Protein AF-A0A7G6SP34-F1 (afdb_monomer_lite)

pLDDT: mean 74.13, std 15.47, range [33.12, 93.56]

Foldseek 3Di:
DDDDDPPPLQDKDFFFLPPLLVVVLVVLVVQLVVLVCCCPVVVPVVRSVVSNVVSVVVNVVSVVLSVLADGQWIRHLQAIWGFQFRPQIDGDGLQQFPDKDFDKAKDWAFDDDPPDPDTDIDIDILGRWIKTFGDPCCCVVPVVVSLVVVVVCVPDPDDGHDYQLNQCDRPHNRDRSCCSQWPADPNITIGTDRQVSRVHDSVVVNSSSVVSSVVRYDDPPPPPPPDD

Organism: NCBI:txid28104

Radius of gyration: 21.16 Å; chains: 1; bounding box: 57×47×69 Å

Structure (mmCIF, N/CA/C/O backbone):
data_AF-A0A7G6SP34-F1
#
_entry.id   AF-A0A7G6SP34-F1
#
loop_
_atom_site.group_PDB
_atom_site.id
_atom_site.type_symbol
_atom_site.label_atom_id
_atom_site.label_alt_id
_atom_site.label_comp_id
_atom_site.label_asym_id
_atom_site.label_entity_id
_atom_site.label_seq_id
_atom_site.pdbx_PDB_ins_code
_atom_site.Cartn_x
_atom_site.Cartn_y
_atom_site.Cartn_z
_atom_site.occupancy
_atom_site.B_iso_or_equiv
_atom_site.auth_seq_id
_atom_site.auth_comp_id
_atom_site.auth_asym_id
_atom_site.auth_atom_id
_atom_site.pdbx_PDB_model_num
ATOM 1 N N . MET A 1 1 ? -16.058 -29.724 5.127 1.00 37.38 1 MET A N 1
ATOM 2 C CA . MET A 1 1 ? -15.400 -28.726 5.996 1.00 37.38 1 MET A CA 1
ATOM 3 C C . MET A 1 1 ? -13.991 -29.230 6.280 1.00 37.38 1 MET A C 1
ATOM 5 O O . MET A 1 1 ? -13.856 -30.149 7.074 1.00 37.38 1 MET A O 1
ATOM 9 N N . SER A 1 2 ? -12.973 -28.723 5.575 1.00 33.12 2 SER A N 1
ATOM 10 C CA . SER A 1 2 ? -11.592 -29.231 5.666 1.00 33.12 2 SER A CA 1
ATOM 11 C C . SER A 1 2 ? -10.570 -28.090 5.659 1.00 33.12 2 SER A C 1
ATOM 13 O O . SER A 1 2 ? -10.297 -27.500 4.622 1.00 33.12 2 SER A O 1
ATOM 15 N N . SER A 1 3 ? -10.048 -27.792 6.852 1.00 37.47 3 SER A N 1
ATOM 16 C CA . SER A 1 3 ? -8.612 -27.676 7.171 1.00 37.47 3 SER A CA 1
ATOM 17 C C . SER A 1 3 ? -7.670 -26.918 6.218 1.00 37.47 3 SER A C 1
ATOM 19 O O . SER A 1 3 ? -6.574 -27.400 5.933 1.00 37.47 3 SER A O 1
ATOM 21 N N . VAL A 1 4 ? -8.030 -25.712 5.789 1.00 38.75 4 VAL A N 1
ATOM 22 C CA . VAL A 1 4 ? -7.073 -24.727 5.260 1.00 38.75 4 VAL A CA 1
ATOM 23 C C . VAL A 1 4 ? -7.318 -23.418 6.016 1.00 38.75 4 VAL A C 1
ATOM 25 O O . VAL A 1 4 ? -8.461 -22.993 6.117 1.00 38.75 4 VAL A O 1
ATOM 28 N N . GLN A 1 5 ? -6.256 -22.816 6.565 1.00 42.12 5 GLN A N 1
ATOM 29 C CA . GLN A 1 5 ? -6.221 -21.490 7.217 1.00 42.12 5 GLN A CA 1
ATOM 30 C C . GLN A 1 5 ? -6.759 -21.366 8.656 1.00 42.12 5 GLN A C 1
ATOM 32 O O . GLN A 1 5 ? -7.556 -20.491 8.971 1.00 42.12 5 GLN A O 1
ATOM 37 N N . ALA A 1 6 ? -6.185 -22.120 9.592 1.00 44.69 6 ALA A N 1
ATOM 38 C CA . ALA A 1 6 ? -5.786 -21.492 10.857 1.00 44.69 6 ALA A CA 1
ATOM 39 C C . ALA A 1 6 ? -4.309 -21.102 10.716 1.00 44.69 6 ALA A C 1
ATOM 41 O O . ALA A 1 6 ? -3.422 -21.722 11.296 1.00 44.69 6 ALA A O 1
ATOM 42 N N . GLN A 1 7 ? -4.029 -20.166 9.808 1.00 57.53 7 GLN A N 1
ATOM 43 C CA . GLN A 1 7 ? -2.685 -19.623 9.657 1.00 57.53 7 GLN A CA 1
ATOM 44 C C . GLN A 1 7 ? -2.378 -18.851 10.941 1.00 57.53 7 GLN A C 1
ATOM 46 O O . GLN A 1 7 ? -3.236 -18.101 11.409 1.00 57.53 7 GLN A O 1
ATOM 51 N N . ASP A 1 8 ? -1.221 -19.105 11.561 1.00 77.56 8 ASP A N 1
ATOM 52 C CA . ASP A 1 8 ? -0.905 -18.558 12.881 1.00 77.56 8 ASP A CA 1
ATOM 53 C C . ASP A 1 8 ? -1.026 -17.031 12.849 1.00 77.56 8 ASP A C 1
ATOM 55 O O . ASP A 1 8 ? -0.237 -16.324 12.219 1.00 77.56 8 ASP A O 1
ATOM 59 N N . VAL A 1 9 ? -2.055 -16.519 13.522 1.00 80.88 9 VAL A N 1
ATOM 60 C CA . VAL A 1 9 ? -2.416 -15.099 13.526 1.00 80.88 9 VAL A CA 1
ATOM 61 C C . VAL A 1 9 ? -1.296 -14.264 14.168 1.00 80.88 9 VAL A C 1
ATOM 63 O O . VAL A 1 9 ? -1.192 -13.060 13.926 1.00 80.88 9 VAL A O 1
ATOM 66 N N . LYS A 1 10 ? -0.396 -14.911 14.928 1.00 83.88 10 LYS A N 1
ATOM 67 C CA . LYS A 1 10 ? 0.808 -14.300 15.497 1.00 83.88 10 LYS A CA 1
ATOM 68 C C . LYS A 1 10 ? 1.962 -14.158 14.503 1.00 83.88 10 LYS A C 1
ATOM 70 O O . LYS A 1 10 ? 2.880 -13.377 14.756 1.00 83.88 10 LYS A O 1
ATOM 75 N N . GLN A 1 11 ? 1.930 -14.871 13.380 1.00 87.31 11 GLN A N 1
ATOM 76 C CA . GLN A 1 11 ? 2.974 -14.808 12.368 1.00 87.31 11 GLN A CA 1
ATOM 77 C C . GLN A 1 11 ? 2.963 -13.451 11.658 1.00 87.31 11 GLN A C 1
ATOM 79 O O . GLN A 1 11 ? 1.911 -12.947 11.245 1.00 87.31 11 GLN A O 1
ATOM 84 N N . ILE A 1 12 ? 4.160 -12.890 11.477 1.00 87.56 12 ILE A N 1
ATOM 85 C CA . ILE A 1 12 ? 4.370 -11.690 10.671 1.00 87.56 12 ILE A CA 1
ATOM 86 C C . ILE A 1 12 ? 4.360 -12.085 9.193 1.00 87.56 12 ILE A C 1
ATOM 88 O O . ILE A 1 12 ? 5.158 -12.920 8.767 1.00 87.56 12 ILE A O 1
ATOM 92 N N . ILE A 1 13 ? 3.471 -11.472 8.410 1.00 87.31 13 ILE A N 1
ATOM 93 C CA . ILE A 1 13 ? 3.355 -11.713 6.967 1.00 87.31 13 ILE A CA 1
ATOM 94 C C . ILE A 1 13 ? 3.730 -10.439 6.219 1.00 87.31 13 ILE A C 1
ATOM 96 O O . ILE A 1 13 ? 3.178 -9.375 6.483 1.00 87.31 13 ILE A O 1
ATOM 100 N N . ALA A 1 14 ? 4.649 -10.552 5.263 1.00 87.56 14 ALA A N 1
ATOM 101 C CA . ALA A 1 14 ? 5.119 -9.442 4.445 1.00 87.56 14 ALA A CA 1
ATOM 102 C C . ALA A 1 14 ? 4.698 -9.616 2.977 1.00 87.56 14 ALA A C 1
ATOM 104 O O . ALA A 1 14 ? 4.862 -10.689 2.397 1.00 87.56 14 ALA A O 1
ATOM 105 N N . TYR A 1 15 ? 4.203 -8.543 2.359 1.00 83.50 15 TYR A N 1
ATOM 106 C CA . TYR A 1 15 ? 3.768 -8.504 0.962 1.00 83.50 15 TYR A CA 1
ATOM 107 C C . TYR A 1 15 ? 4.504 -7.425 0.151 1.00 83.50 15 TYR A C 1
ATOM 109 O O . TYR A 1 15 ? 4.947 -6.401 0.674 1.00 83.50 15 TYR A O 1
ATOM 117 N N . GLY A 1 16 ? 4.575 -7.632 -1.169 1.00 70.88 16 GLY A N 1
ATOM 118 C CA . GLY A 1 16 ? 4.837 -6.575 -2.151 1.00 70.88 16 GLY A CA 1
ATOM 119 C C . GLY A 1 16 ? 6.282 -6.324 -2.600 1.00 70.88 16 GLY A C 1
ATOM 120 O O . GLY A 1 16 ? 6.447 -5.849 -3.721 1.00 70.88 16 GLY A O 1
ATOM 121 N N . SER A 1 17 ? 7.332 -6.678 -1.848 1.00 63.50 17 SER A N 1
ATOM 122 C CA . SER A 1 17 ? 8.699 -6.283 -2.259 1.00 63.50 17 SER A CA 1
ATOM 123 C C . SER A 1 17 ? 9.261 -7.099 -3.438 1.00 63.50 17 SER A C 1
ATOM 125 O O . SER A 1 17 ? 9.846 -6.530 -4.352 1.00 63.50 17 SER A O 1
ATOM 127 N N . GLY A 1 18 ? 9.074 -8.424 -3.482 1.00 58.94 18 GLY A N 1
ATOM 128 C CA . GLY A 1 18 ? 9.766 -9.293 -4.454 1.00 58.94 18 GLY A CA 1
ATOM 129 C C . GLY A 1 18 ? 9.172 -9.332 -5.871 1.00 58.94 18 GLY A C 1
ATOM 130 O O . GLY A 1 18 ? 9.858 -9.086 -6.862 1.00 58.94 18 GLY A O 1
ATOM 131 N N . LYS A 1 19 ? 7.882 -9.667 -5.995 1.00 59.53 19 LYS A N 1
ATOM 132 C CA . LYS A 1 19 ? 7.259 -9.987 -7.298 1.00 59.53 19 LYS A CA 1
ATOM 133 C C . LYS A 1 19 ? 6.953 -8.757 -8.159 1.00 59.53 19 LYS A C 1
ATOM 135 O O . LYS A 1 19 ? 7.060 -8.833 -9.382 1.00 59.53 19 LYS A O 1
ATOM 140 N N . THR A 1 20 ? 6.585 -7.632 -7.543 1.00 57.03 20 THR A N 1
ATOM 141 C CA . THR A 1 20 ? 6.315 -6.381 -8.268 1.00 57.03 20 THR A CA 1
ATOM 142 C C . THR A 1 20 ? 7.616 -5.812 -8.837 1.00 57.03 20 THR A C 1
ATOM 144 O O . THR A 1 20 ? 7.661 -5.469 -10.015 1.00 57.03 20 THR A O 1
ATOM 147 N N . ALA A 1 21 ? 8.704 -5.824 -8.058 1.00 61.22 21 ALA A N 1
ATOM 148 C CA . ALA A 1 21 ? 10.025 -5.379 -8.500 1.00 61.22 21 ALA A CA 1
ATOM 149 C C . ALA A 1 21 ? 10.582 -6.212 -9.667 1.00 61.22 21 ALA A C 1
ATOM 151 O O . ALA A 1 21 ? 11.074 -5.642 -10.640 1.00 61.22 21 ALA A O 1
ATOM 152 N N . LEU A 1 22 ? 10.423 -7.542 -9.633 1.00 66.12 22 LEU A N 1
ATOM 153 C CA . LEU A 1 22 ? 10.882 -8.429 -10.709 1.00 66.12 22 LEU A CA 1
ATOM 154 C C . LEU A 1 22 ? 10.284 -8.055 -12.078 1.00 66.12 22 LEU A C 1
ATOM 156 O O . LEU A 1 22 ? 10.990 -8.078 -13.084 1.00 66.12 22 LEU A O 1
ATOM 160 N N . LYS A 1 23 ? 9.002 -7.664 -12.127 1.00 65.62 23 LYS A N 1
ATOM 161 C CA . LYS A 1 23 ? 8.337 -7.247 -13.377 1.00 65.62 23 LYS A CA 1
ATOM 162 C C . LYS A 1 23 ? 8.979 -5.996 -13.979 1.00 65.62 23 LYS A C 1
ATOM 164 O O . LYS A 1 23 ? 9.180 -5.938 -15.190 1.00 65.62 23 LYS A O 1
ATOM 169 N N . TYR A 1 24 ? 9.316 -5.013 -13.145 1.00 64.75 24 TYR A N 1
ATOM 170 C CA . TYR A 1 24 ? 9.962 -3.782 -13.603 1.00 64.75 24 TYR A CA 1
ATOM 171 C C . TYR A 1 24 ? 11.430 -4.004 -13.976 1.00 64.75 24 TYR A C 1
ATOM 173 O O . TYR A 1 24 ? 11.867 -3.459 -14.984 1.00 64.75 24 TYR A O 1
ATOM 181 N N . ILE A 1 25 ? 12.160 -4.857 -13.249 1.00 69.06 25 ILE A N 1
ATOM 182 C CA . ILE A 1 25 ? 13.530 -5.257 -13.612 1.00 69.06 25 ILE A CA 1
ATOM 183 C C . ILE A 1 25 ? 13.534 -5.961 -14.971 1.00 69.06 25 ILE A C 1
ATOM 185 O O . ILE A 1 25 ? 14.339 -5.617 -15.832 1.00 69.06 25 ILE A O 1
ATOM 189 N N . ALA A 1 26 ? 12.610 -6.899 -15.197 1.00 73.56 26 ALA A N 1
ATOM 190 C CA . ALA A 1 26 ? 12.484 -7.591 -16.478 1.00 73.56 26 ALA A CA 1
ATOM 191 C C . ALA A 1 26 ? 12.198 -6.611 -17.629 1.00 73.56 26 ALA A C 1
ATOM 193 O O . ALA A 1 26 ? 12.788 -6.726 -18.702 1.00 73.56 26 ALA A O 1
ATOM 194 N N . PHE A 1 27 ? 11.345 -5.609 -17.394 1.00 71.88 27 PHE A N 1
ATOM 195 C CA . PHE A 1 27 ? 11.075 -4.558 -18.371 1.00 71.88 27 PHE A CA 1
ATOM 196 C C . PHE A 1 27 ? 12.310 -3.684 -18.645 1.00 71.88 27 PHE A C 1
ATOM 198 O O . PHE A 1 27 ? 12.669 -3.483 -19.802 1.00 71.88 27 PHE A O 1
ATOM 205 N N . SER A 1 28 ? 13.003 -3.210 -17.606 1.00 70.75 28 SER A N 1
ATOM 206 C CA . SER A 1 28 ? 14.230 -2.412 -17.747 1.00 70.75 28 SER A CA 1
ATOM 207 C C . SER A 1 28 ? 15.344 -3.192 -18.452 1.00 70.75 28 SER A C 1
ATOM 209 O O . SER A 1 28 ? 16.037 -2.639 -19.305 1.00 70.75 28 SER A O 1
ATOM 211 N N . ALA A 1 29 ? 15.488 -4.487 -18.158 1.00 80.81 29 ALA A N 1
ATOM 212 C CA . ALA A 1 29 ? 16.436 -5.371 -18.832 1.00 80.81 29 ALA A CA 1
ATOM 213 C C . ALA A 1 29 ? 16.103 -5.523 -20.323 1.00 80.81 29 ALA A C 1
ATOM 215 O O . ALA A 1 29 ? 16.997 -5.442 -21.163 1.00 80.81 29 ALA A O 1
ATOM 216 N N . LEU A 1 30 ? 14.820 -5.664 -20.667 1.00 82.88 30 LEU A N 1
ATOM 217 C CA . LEU A 1 30 ? 14.369 -5.706 -22.058 1.00 82.88 30 LEU A CA 1
ATOM 218 C C . LEU A 1 30 ? 14.708 -4.403 -22.799 1.00 82.88 30 LEU A C 1
ATOM 220 O O . LEU A 1 30 ? 15.239 -4.450 -23.906 1.00 82.88 30 LEU A O 1
ATOM 224 N N . VAL A 1 31 ? 14.462 -3.242 -22.182 1.00 79.31 31 VAL A N 1
ATOM 225 C CA . VAL A 1 31 ? 14.808 -1.933 -22.766 1.00 79.31 31 VAL A CA 1
ATOM 226 C C . VAL A 1 31 ? 16.319 -1.799 -22.971 1.00 79.31 31 VAL A C 1
ATOM 228 O O . VAL A 1 31 ? 16.747 -1.311 -24.016 1.00 79.31 31 VAL A O 1
ATOM 231 N N . LEU A 1 32 ? 17.131 -2.275 -22.023 1.00 83.12 32 LEU A N 1
ATOM 232 C CA . LEU A 1 32 ? 18.588 -2.296 -22.147 1.00 83.12 32 LEU A CA 1
ATOM 233 C C . LEU A 1 32 ? 19.039 -3.157 -23.335 1.00 83.12 32 LEU A C 1
ATOM 235 O O . LEU A 1 32 ? 19.837 -2.698 -24.151 1.00 83.12 32 LEU A O 1
ATOM 239 N N . VAL A 1 33 ? 18.488 -4.366 -23.481 1.00 84.31 33 VAL A N 1
ATOM 240 C CA . VAL A 1 33 ? 18.793 -5.263 -24.609 1.00 84.31 33 VAL A CA 1
ATOM 241 C C . VAL A 1 33 ? 18.414 -4.617 -25.942 1.00 84.31 33 VAL A C 1
ATOM 243 O O . VAL A 1 33 ? 19.224 -4.605 -26.866 1.00 84.31 33 VAL A O 1
ATOM 246 N N . VAL A 1 34 ? 17.225 -4.017 -26.044 1.00 83.19 34 VAL A N 1
ATOM 247 C CA . VAL A 1 34 ? 16.788 -3.312 -27.261 1.00 83.19 34 VAL A CA 1
ATOM 248 C C . VAL A 1 34 ? 17.703 -2.124 -27.574 1.00 83.19 34 VAL A C 1
ATOM 250 O O . VAL A 1 34 ? 18.113 -1.962 -28.722 1.00 83.19 34 VAL A O 1
ATOM 253 N N . GLY A 1 35 ? 18.078 -1.323 -26.572 1.00 74.06 35 GLY A N 1
ATOM 254 C CA . GLY A 1 35 ? 19.005 -0.201 -26.741 1.00 74.06 35 GLY A CA 1
ATOM 255 C C . GLY A 1 35 ? 20.367 -0.640 -27.287 1.00 74.06 35 GLY A C 1
ATOM 256 O O . GLY A 1 35 ? 20.886 -0.024 -28.219 1.00 74.06 35 GLY A O 1
ATOM 257 N N . LEU A 1 36 ? 20.907 -1.752 -26.779 1.00 83.62 36 LEU A N 1
ATOM 258 C CA . LEU A 1 36 ? 22.153 -2.344 -27.276 1.00 83.62 36 LEU A CA 1
ATOM 259 C C . LEU A 1 36 ? 22.009 -2.886 -28.708 1.00 83.62 36 LEU A C 1
ATOM 261 O O . LEU A 1 36 ? 22.882 -2.639 -29.539 1.00 83.62 36 LEU A O 1
ATOM 265 N N . ILE A 1 37 ? 20.899 -3.556 -29.040 1.00 83.19 37 ILE A N 1
ATOM 266 C CA . ILE A 1 37 ? 20.624 -4.027 -30.410 1.00 83.19 37 ILE A CA 1
ATOM 267 C C . ILE A 1 37 ? 20.562 -2.848 -31.387 1.00 83.19 37 ILE A C 1
ATOM 269 O O . ILE A 1 37 ? 21.127 -2.918 -32.476 1.00 83.19 37 ILE A O 1
ATOM 273 N N . VAL A 1 38 ? 19.927 -1.738 -31.011 1.00 77.00 38 VAL A N 1
ATOM 274 C CA . VAL A 1 38 ? 19.890 -0.532 -31.852 1.00 77.00 38 VAL A CA 1
ATOM 275 C C . VAL A 1 38 ? 21.291 0.066 -32.005 1.00 77.00 38 VAL A C 1
ATOM 277 O O . VAL A 1 38 ? 21.695 0.373 -33.130 1.00 77.00 38 VAL A O 1
ATOM 280 N N . ALA A 1 39 ? 22.054 0.170 -30.912 1.00 77.94 39 ALA A N 1
ATOM 281 C CA . ALA A 1 39 ? 23.400 0.741 -30.918 1.00 77.94 39 ALA A CA 1
ATOM 282 C C . ALA A 1 39 ? 24.360 -0.029 -31.839 1.00 77.94 39 ALA A C 1
ATOM 284 O O . ALA A 1 39 ? 25.059 0.582 -32.648 1.00 77.94 39 ALA A O 1
ATOM 285 N N . PHE A 1 40 ? 24.370 -1.360 -31.731 1.00 80.38 40 PHE A N 1
ATOM 286 C CA . PHE A 1 40 ? 25.367 -2.213 -32.382 1.00 80.38 40 PHE A CA 1
ATOM 287 C C . PHE A 1 40 ? 24.846 -2.929 -33.634 1.00 80.38 40 PHE A C 1
ATOM 289 O O . PHE A 1 40 ? 25.591 -3.082 -34.597 1.00 80.38 40 PHE A O 1
ATOM 296 N N . GLY A 1 41 ? 23.571 -3.320 -33.667 1.00 77.81 41 GLY A N 1
ATOM 297 C CA . GLY A 1 41 ? 22.955 -4.025 -34.796 1.00 77.81 41 GLY A CA 1
ATOM 298 C C . GLY A 1 41 ? 22.585 -3.105 -35.959 1.00 77.81 41 GLY A C 1
ATOM 299 O O . GLY A 1 41 ? 22.851 -3.435 -37.110 1.00 77.81 41 GLY A O 1
ATOM 300 N N . THR A 1 42 ? 22.032 -1.919 -35.676 1.00 76.19 42 THR A N 1
ATOM 301 C CA . THR A 1 42 ? 21.687 -0.933 -36.727 1.00 76.19 42 THR A CA 1
ATOM 302 C C . THR A 1 42 ? 22.765 0.132 -36.952 1.00 76.19 42 THR A C 1
ATOM 304 O O . THR A 1 42 ? 22.571 1.033 -37.761 1.00 76.19 42 THR A O 1
ATOM 307 N N . LYS A 1 43 ? 23.895 0.050 -36.229 1.00 79.31 43 LYS A N 1
ATOM 308 C CA . LYS A 1 43 ? 24.973 1.063 -36.176 1.00 79.31 43 LYS A CA 1
ATOM 309 C C . LYS A 1 43 ? 24.502 2.484 -35.819 1.00 79.31 43 LYS A C 1
ATOM 311 O O . LYS A 1 43 ? 25.258 3.441 -35.973 1.00 79.31 43 LYS A O 1
ATOM 316 N N . ASN A 1 44 ? 23.296 2.636 -35.271 1.00 81.31 44 ASN A N 1
ATOM 317 C CA . ASN A 1 44 ? 22.764 3.908 -34.781 1.00 81.31 44 ASN A CA 1
ATOM 318 C C . ASN A 1 44 ? 23.182 4.140 -33.325 1.00 81.31 44 ASN A C 1
ATOM 320 O O . ASN A 1 44 ? 22.358 4.250 -32.413 1.00 81.31 44 ASN A O 1
ATOM 324 N N . TRP A 1 45 ? 24.493 4.201 -33.108 1.00 79.00 45 TRP A N 1
ATOM 325 C CA . TRP A 1 45 ? 25.100 4.320 -31.784 1.00 79.00 45 TRP A CA 1
ATOM 326 C C . TRP A 1 45 ? 24.657 5.594 -31.046 1.00 79.00 45 TRP A C 1
ATOM 328 O O . TRP A 1 45 ? 24.395 5.526 -29.851 1.00 79.00 45 TRP A O 1
ATOM 338 N N . LEU A 1 46 ? 24.455 6.711 -31.758 1.00 83.12 46 LEU A N 1
ATOM 339 C CA . LEU A 1 46 ? 23.968 7.984 -31.199 1.00 83.12 46 LEU A CA 1
ATOM 340 C C . LEU A 1 46 ? 22.584 7.891 -30.538 1.00 83.12 46 LEU A C 1
ATOM 342 O O . LEU A 1 46 ? 22.272 8.692 -29.664 1.00 83.12 46 LEU A O 1
ATOM 346 N N . LEU A 1 47 ? 21.760 6.921 -30.938 1.00 77.62 47 LEU A N 1
ATOM 347 C CA . LEU A 1 47 ? 20.425 6.690 -30.380 1.00 77.62 47 LEU A CA 1
ATOM 348 C C . LEU A 1 47 ? 20.427 5.528 -29.383 1.00 77.62 47 LEU A C 1
ATOM 350 O O . LEU A 1 47 ? 19.829 5.624 -28.315 1.00 77.62 47 LEU A O 1
ATOM 354 N N . GLY A 1 48 ? 21.123 4.437 -29.709 1.00 74.94 48 GLY A N 1
ATOM 355 C CA . GLY A 1 48 ? 21.123 3.232 -28.884 1.00 74.94 48 GLY A CA 1
ATOM 356 C C . GLY A 1 48 ? 21.926 3.359 -27.585 1.00 74.94 48 GLY A C 1
ATOM 357 O O . GLY A 1 48 ? 21.458 2.897 -26.545 1.00 74.94 48 GLY A O 1
ATOM 358 N N . LEU A 1 49 ? 23.098 4.015 -27.603 1.00 78.81 49 LEU A N 1
ATOM 359 C CA . LEU A 1 49 ? 23.949 4.151 -26.408 1.00 78.81 49 LEU A CA 1
ATOM 360 C C . LEU A 1 49 ? 23.298 4.985 -25.296 1.00 78.81 49 LEU A C 1
ATOM 362 O O . LEU A 1 49 ? 23.291 4.512 -24.161 1.00 78.81 49 LEU A O 1
ATOM 366 N N . PRO A 1 50 ? 22.716 6.172 -25.566 1.00 81.88 50 PRO A N 1
ATOM 367 C CA . PRO A 1 50 ? 22.037 6.944 -24.526 1.00 81.88 50 PRO A CA 1
ATOM 368 C C . PRO A 1 50 ? 20.858 6.192 -23.902 1.00 81.88 50 PRO A C 1
ATOM 370 O O . PRO A 1 50 ? 20.686 6.218 -22.685 1.00 81.88 50 PRO A O 1
ATOM 373 N N . VAL A 1 51 ? 20.077 5.472 -24.716 1.00 76.38 51 VAL A N 1
ATOM 374 C CA . VAL A 1 51 ? 18.944 4.664 -24.237 1.00 76.38 51 VAL A CA 1
ATOM 375 C C . VAL A 1 51 ? 19.429 3.499 -23.374 1.00 76.38 51 VAL A C 1
ATOM 377 O O . VAL A 1 51 ? 18.889 3.281 -22.290 1.00 76.38 51 VAL A O 1
ATOM 380 N N . ALA A 1 52 ? 20.470 2.784 -23.806 1.00 77.69 52 ALA A N 1
ATOM 381 C CA . ALA A 1 52 ? 21.056 1.689 -23.038 1.00 77.69 52 ALA A CA 1
ATOM 382 C C . ALA A 1 52 ? 21.684 2.178 -21.722 1.00 77.69 52 ALA A C 1
ATOM 384 O O . ALA A 1 52 ? 21.492 1.548 -20.684 1.00 77.69 52 ALA A O 1
ATOM 385 N N . ALA A 1 53 ? 22.383 3.317 -21.740 1.00 79.56 53 ALA A N 1
ATOM 386 C CA . ALA A 1 53 ? 22.981 3.918 -20.551 1.00 79.56 53 ALA A CA 1
ATOM 387 C C . ALA A 1 53 ? 21.913 4.362 -19.541 1.00 79.56 53 ALA A C 1
ATOM 389 O O . ALA A 1 53 ? 22.020 4.050 -18.355 1.00 79.56 53 ALA A O 1
ATOM 390 N N . LEU A 1 54 ? 20.847 5.024 -20.004 1.00 78.06 54 LEU A N 1
ATOM 391 C CA . LEU A 1 54 ? 19.718 5.396 -19.154 1.00 78.06 54 LEU A CA 1
ATOM 392 C C . LEU A 1 54 ? 19.049 4.152 -18.555 1.00 78.06 54 LEU A C 1
ATOM 394 O O . LEU A 1 54 ? 18.805 4.106 -17.351 1.00 78.06 54 LEU A O 1
ATOM 398 N N . ALA A 1 55 ? 18.803 3.124 -19.373 1.00 74.62 55 ALA A N 1
ATOM 399 C CA . ALA A 1 55 ? 18.232 1.865 -18.912 1.00 74.62 55 ALA A CA 1
ATOM 400 C C . ALA A 1 55 ? 19.125 1.190 -17.862 1.00 74.62 55 ALA A C 1
ATOM 402 O O . ALA A 1 55 ? 18.611 0.743 -16.845 1.00 74.62 55 ALA A O 1
ATOM 403 N N . ALA A 1 56 ? 20.448 1.178 -18.051 1.00 78.19 56 ALA A N 1
ATOM 404 C CA . ALA A 1 56 ? 21.398 0.618 -17.091 1.00 78.19 56 ALA A CA 1
ATOM 405 C C . ALA A 1 56 ? 21.377 1.366 -15.749 1.00 78.19 56 ALA A C 1
ATOM 407 O O . ALA A 1 56 ? 21.303 0.732 -14.699 1.00 78.19 56 ALA A O 1
ATOM 408 N N . VAL A 1 57 ? 21.374 2.704 -15.769 1.00 78.62 57 VAL A N 1
ATOM 409 C CA . VAL A 1 57 ? 21.272 3.527 -14.551 1.00 78.62 57 VAL A CA 1
ATOM 410 C C . VAL A 1 57 ? 19.954 3.266 -13.825 1.00 78.62 57 VAL A C 1
ATOM 412 O O . VAL A 1 57 ? 19.953 3.064 -12.611 1.00 78.62 57 VAL A O 1
ATOM 415 N N . VAL A 1 58 ? 18.836 3.215 -14.557 1.00 73.31 58 VAL A N 1
ATOM 416 C CA . VAL A 1 58 ? 17.518 2.896 -13.991 1.00 73.31 58 VAL A CA 1
ATOM 417 C C . VAL A 1 58 ? 17.505 1.489 -13.397 1.00 73.31 58 VAL A C 1
ATOM 419 O O . VAL A 1 58 ? 16.977 1.305 -12.306 1.00 73.31 58 VAL A O 1
ATOM 422 N N . LEU A 1 59 ? 18.116 0.510 -14.064 1.00 76.50 59 LEU A N 1
ATOM 423 C CA . LEU A 1 59 ? 18.173 -0.878 -13.611 1.00 76.50 59 LEU A CA 1
ATOM 424 C C . LEU A 1 59 ? 19.003 -0.997 -12.328 1.00 76.50 59 LEU A C 1
ATOM 426 O O . LEU A 1 59 ? 18.531 -1.581 -11.356 1.00 76.50 59 LEU A O 1
ATOM 430 N N . VAL A 1 60 ? 20.179 -0.367 -12.259 1.00 74.19 60 VAL A N 1
ATOM 431 C CA . VAL A 1 60 ? 20.995 -0.311 -11.032 1.00 74.19 60 VAL A CA 1
ATOM 432 C C . VAL A 1 60 ? 20.237 0.387 -9.902 1.00 74.19 60 VAL A C 1
ATOM 434 O O . VAL A 1 60 ? 20.188 -0.135 -8.789 1.00 74.19 60 VAL A O 1
ATOM 437 N N . TRP A 1 61 ? 19.595 1.524 -10.179 1.00 72.19 61 TRP A N 1
ATOM 438 C CA . TRP A 1 61 ? 18.800 2.251 -9.188 1.00 72.19 61 TRP A CA 1
ATOM 439 C C . TRP A 1 61 ? 17.612 1.423 -8.671 1.00 72.19 61 TRP A C 1
ATOM 441 O O . TRP A 1 61 ? 17.411 1.346 -7.461 1.00 72.19 61 TRP A O 1
ATOM 451 N N . GLN A 1 62 ? 16.877 0.741 -9.556 1.00 67.56 62 GLN A N 1
ATOM 452 C CA . GLN A 1 62 ? 15.770 -0.155 -9.199 1.00 67.56 62 GLN A CA 1
ATOM 453 C C . GLN A 1 62 ? 16.247 -1.355 -8.377 1.00 67.56 62 GLN A C 1
ATOM 455 O O . GLN A 1 62 ? 15.613 -1.703 -7.385 1.00 67.56 62 GLN A O 1
ATOM 460 N N . THR A 1 63 ? 17.369 -1.969 -8.761 1.00 69.19 63 THR A N 1
ATOM 461 C CA . THR A 1 63 ? 17.917 -3.147 -8.071 1.00 69.19 63 THR A CA 1
ATOM 462 C C . THR A 1 63 ? 18.441 -2.77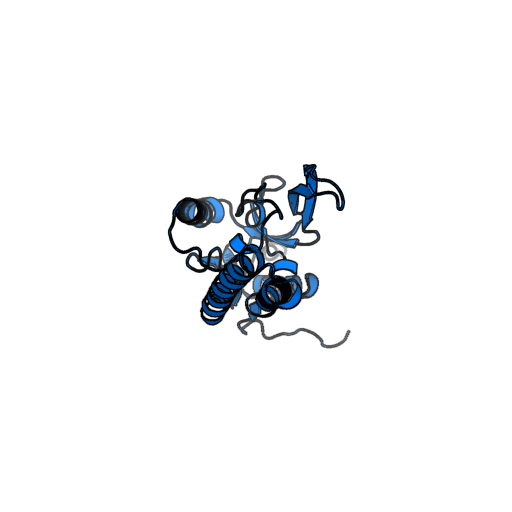3 -6.685 1.00 69.19 63 THR A C 1
ATOM 464 O O . THR A 1 63 ? 18.141 -3.458 -5.713 1.00 69.19 63 THR A O 1
ATOM 467 N N . ASN A 1 64 ? 19.170 -1.659 -6.568 1.00 66.75 64 ASN A N 1
ATOM 468 C CA . ASN A 1 64 ? 19.660 -1.167 -5.282 1.00 66.75 64 ASN A CA 1
ATOM 469 C C . ASN A 1 64 ? 18.502 -0.733 -4.376 1.00 66.75 64 ASN A C 1
ATOM 471 O O . ASN A 1 64 ? 18.445 -1.132 -3.219 1.00 66.75 64 ASN A O 1
ATOM 475 N N . GLY A 1 65 ? 17.537 0.015 -4.923 1.00 63.66 65 GLY A N 1
ATOM 476 C CA . GLY A 1 65 ? 16.326 0.395 -4.204 1.00 63.66 65 GLY A CA 1
ATOM 477 C C . GLY A 1 65 ? 15.547 -0.821 -3.704 1.00 63.66 65 GLY A C 1
ATOM 478 O O . GLY A 1 65 ? 15.050 -0.787 -2.585 1.00 63.66 65 GLY A O 1
ATOM 479 N N . TRP A 1 66 ? 15.502 -1.904 -4.487 1.00 63.62 66 TRP A N 1
ATOM 480 C CA . TRP A 1 66 ? 14.857 -3.166 -4.125 1.00 63.62 66 TRP A CA 1
ATOM 481 C C . TRP A 1 66 ? 15.591 -3.950 -3.033 1.00 63.62 66 TRP A C 1
ATOM 483 O O . TRP A 1 66 ? 14.945 -4.404 -2.093 1.00 63.62 66 TRP A O 1
ATOM 493 N N . LEU A 1 67 ? 16.921 -4.078 -3.111 1.00 61.28 67 LEU A N 1
ATOM 494 C CA . LEU A 1 67 ? 17.720 -4.747 -2.072 1.00 61.28 67 LEU A CA 1
ATOM 495 C C . LEU A 1 67 ? 17.565 -4.073 -0.702 1.00 61.28 67 LEU A C 1
ATOM 497 O O . LEU A 1 67 ? 17.700 -4.725 0.328 1.00 61.28 67 LEU A O 1
ATOM 501 N N . THR A 1 68 ? 17.251 -2.779 -0.698 1.00 61.06 68 THR A N 1
ATOM 502 C CA . THR A 1 68 ? 16.989 -1.997 0.512 1.00 61.06 68 THR A CA 1
ATOM 503 C C . THR A 1 68 ? 15.500 -1.782 0.801 1.00 61.06 68 THR A C 1
ATOM 505 O O . THR A 1 68 ? 15.171 -1.104 1.771 1.00 61.06 68 THR A O 1
ATOM 508 N N . ALA A 1 69 ? 14.590 -2.292 -0.038 1.00 63.81 69 ALA A N 1
ATOM 509 C CA . ALA A 1 69 ? 13.168 -1.983 0.070 1.00 63.81 69 ALA A CA 1
ATOM 510 C C . ALA A 1 69 ? 12.509 -2.795 1.188 1.00 63.81 69 ALA A C 1
ATOM 512 O O . ALA A 1 69 ? 12.381 -4.019 1.103 1.00 63.81 69 ALA A O 1
ATOM 513 N N . GLU A 1 70 ? 12.004 -2.092 2.200 1.00 73.50 70 GLU A N 1
ATOM 514 C CA . GLU A 1 70 ? 11.073 -2.675 3.161 1.00 73.50 70 GLU A CA 1
ATOM 515 C C . GLU A 1 70 ? 9.779 -3.145 2.463 1.00 73.50 70 GLU A C 1
ATOM 517 O O . GLU A 1 70 ? 9.347 -2.538 1.472 1.00 73.50 70 GLU A O 1
ATOM 522 N N . PRO A 1 71 ? 9.132 -4.216 2.963 1.00 82.00 71 PRO A N 1
ATOM 523 C CA . PRO A 1 71 ? 7.884 -4.719 2.397 1.00 82.00 71 PRO A CA 1
ATOM 524 C C . PRO A 1 71 ? 6.796 -3.640 2.347 1.00 82.00 71 PRO A C 1
ATOM 526 O O . PRO A 1 71 ? 6.704 -2.775 3.214 1.00 82.00 71 PRO A O 1
ATOM 529 N N . PHE A 1 72 ? 5.948 -3.703 1.318 1.00 84.25 72 PHE A N 1
ATOM 530 C CA . PHE A 1 72 ? 4.885 -2.718 1.096 1.00 84.25 72 PHE A CA 1
ATOM 531 C C . PHE A 1 72 ? 3.782 -2.803 2.134 1.00 84.25 72 PHE A C 1
ATOM 533 O O . PHE A 1 72 ? 3.271 -1.777 2.572 1.00 84.25 72 PHE A O 1
ATOM 540 N N . LEU A 1 73 ? 3.443 -4.024 2.527 1.00 88.06 73 LEU A N 1
ATOM 541 C CA . LEU A 1 73 ? 2.513 -4.297 3.605 1.00 88.06 73 LEU A CA 1
ATOM 542 C C . LEU A 1 73 ? 3.143 -5.341 4.515 1.00 88.06 73 LEU A C 1
ATOM 544 O O . LEU A 1 73 ? 3.586 -6.389 4.045 1.00 88.06 73 LEU A O 1
ATOM 548 N N . LEU A 1 74 ? 3.134 -5.065 5.808 1.00 91.06 74 LEU A N 1
ATOM 549 C CA . LEU A 1 74 ? 3.515 -6.005 6.845 1.00 91.06 74 LEU A CA 1
ATOM 550 C C . LEU A 1 74 ? 2.330 -6.169 7.794 1.00 91.06 74 LEU A C 1
ATOM 552 O O . LEU A 1 74 ? 1.887 -5.212 8.422 1.00 91.06 74 LEU A O 1
ATOM 556 N N . LEU A 1 75 ? 1.800 -7.384 7.872 1.00 91.44 75 LEU A N 1
ATOM 557 C CA . LEU A 1 75 ? 0.769 -7.769 8.825 1.00 91.44 75 LEU A CA 1
ATOM 558 C C . LEU A 1 75 ? 1.449 -8.338 10.063 1.00 91.44 75 LEU A C 1
ATOM 560 O O . LEU A 1 75 ? 2.201 -9.306 9.967 1.00 91.44 75 LEU A O 1
ATOM 564 N N . SER A 1 76 ? 1.180 -7.745 11.220 1.00 91.25 76 SER A N 1
ATOM 565 C CA . SER A 1 76 ? 1.713 -8.174 12.511 1.00 91.25 76 SER A CA 1
ATOM 566 C C . SER A 1 76 ? 0.601 -8.246 13.560 1.00 91.25 76 SER A C 1
ATOM 568 O O . SER A 1 76 ? -0.490 -7.719 13.337 1.00 91.25 76 SER A O 1
ATOM 570 N N . PRO A 1 77 ? 0.859 -8.831 14.739 1.00 88.94 77 PRO A N 1
ATOM 571 C CA . PRO A 1 77 ? -0.102 -8.806 15.843 1.00 88.94 77 PRO A CA 1
ATOM 572 C C . PRO A 1 77 ? -0.408 -7.401 16.373 1.00 88.94 77 PRO A C 1
ATOM 574 O O . PRO A 1 77 ? -1.486 -7.168 16.904 1.00 88.94 77 PRO A O 1
ATOM 577 N N . ALA A 1 78 ? 0.523 -6.453 16.226 1.00 88.88 78 ALA A N 1
ATOM 578 C CA . ALA A 1 78 ? 0.336 -5.077 16.686 1.00 88.88 78 ALA A CA 1
ATOM 579 C C . ALA A 1 78 ? -0.559 -4.251 15.744 1.00 88.88 78 ALA A C 1
ATOM 581 O O . ALA A 1 78 ? -1.199 -3.289 16.170 1.00 88.88 78 ALA A O 1
ATOM 582 N N . GLY A 1 79 ? -0.604 -4.623 14.467 1.00 89.75 79 GLY A N 1
ATOM 583 C CA . GLY A 1 79 ? -1.284 -3.866 13.426 1.00 89.75 79 GLY A CA 1
ATOM 584 C C . GLY A 1 79 ? -0.752 -4.200 12.041 1.00 89.75 79 GLY A C 1
ATOM 585 O O . GLY A 1 79 ? 0.049 -5.126 11.853 1.00 89.75 79 GLY A O 1
ATOM 586 N N . LEU A 1 80 ? -1.174 -3.401 11.072 1.00 93.19 80 LEU A N 1
ATOM 587 C CA . LEU A 1 80 ? -0.619 -3.397 9.725 1.00 93.19 80 LEU A CA 1
ATOM 588 C C . LEU A 1 80 ? 0.339 -2.215 9.564 1.00 93.19 80 LEU A C 1
ATOM 590 O O . LEU A 1 80 ? 0.040 -1.103 9.991 1.00 93.19 80 LEU A O 1
ATOM 594 N N . ARG A 1 81 ? 1.475 -2.452 8.917 1.00 92.25 81 ARG A N 1
ATOM 595 C CA . ARG A 1 81 ? 2.426 -1.411 8.528 1.00 92.25 81 ARG A CA 1
ATOM 596 C C . ARG A 1 81 ? 2.457 -1.294 7.017 1.00 92.25 81 ARG A C 1
ATOM 598 O O . ARG A 1 81 ? 2.647 -2.290 6.320 1.00 92.25 81 ARG A O 1
ATOM 605 N N . LEU A 1 82 ? 2.280 -0.079 6.518 1.00 89.12 82 LEU A N 1
ATOM 606 C CA . LEU A 1 82 ? 2.314 0.262 5.104 1.00 89.12 82 LEU A CA 1
ATOM 607 C C . LEU A 1 82 ? 3.544 1.103 4.810 1.00 89.12 82 LEU A C 1
ATOM 609 O O . LEU A 1 82 ? 3.706 2.187 5.361 1.00 89.12 82 LEU A O 1
ATOM 613 N N . ASN A 1 83 ? 4.385 0.627 3.903 1.00 86.25 83 ASN A N 1
ATOM 614 C CA . ASN A 1 83 ? 5.467 1.424 3.344 1.00 86.25 83 ASN A CA 1
ATOM 615 C C . ASN A 1 83 ? 4.898 2.310 2.224 1.00 86.25 83 ASN A C 1
ATOM 617 O O . ASN A 1 83 ? 4.571 1.814 1.143 1.00 86.25 83 ASN A O 1
ATOM 621 N N . LEU A 1 84 ? 4.759 3.614 2.479 1.00 80.25 84 LEU A N 1
ATOM 622 C CA . LEU A 1 84 ? 4.144 4.556 1.544 1.00 80.25 84 LEU A CA 1
ATOM 623 C C . LEU A 1 84 ? 5.126 5.017 0.462 1.00 80.25 84 LEU A C 1
ATOM 625 O O . LEU A 1 84 ? 4.757 5.017 -0.710 1.00 80.25 84 LEU A O 1
ATOM 629 N N . ASP A 1 85 ? 6.361 5.378 0.808 1.00 74.69 85 ASP A N 1
ATOM 630 C CA . ASP A 1 85 ? 7.328 5.967 -0.139 1.00 74.69 85 ASP A CA 1
ATOM 631 C C . ASP A 1 85 ? 8.783 5.476 0.028 1.00 74.69 85 ASP A C 1
ATOM 633 O O . ASP A 1 85 ? 9.706 6.078 -0.514 1.00 74.69 85 ASP A O 1
ATOM 637 N N . GLY A 1 86 ? 9.000 4.393 0.773 1.00 73.81 86 GLY A N 1
ATOM 638 C CA . GLY A 1 86 ? 10.305 3.827 1.127 1.00 73.81 86 GLY A CA 1
ATOM 639 C C . GLY A 1 86 ? 10.928 4.410 2.398 1.00 73.81 86 GLY A C 1
ATOM 640 O O . GLY A 1 86 ? 11.814 3.779 2.969 1.00 73.81 86 GLY A O 1
ATOM 641 N N . TYR A 1 87 ? 10.470 5.578 2.854 1.00 74.75 87 TYR A N 1
ATOM 642 C CA . TYR A 1 87 ? 10.981 6.265 4.049 1.00 74.75 87 TYR A CA 1
ATOM 643 C C . TYR A 1 87 ? 9.875 6.678 5.028 1.00 74.75 87 TYR A C 1
ATOM 645 O O . TYR A 1 87 ? 10.139 6.924 6.203 1.00 74.75 87 TYR A O 1
ATOM 653 N N . VAL A 1 88 ? 8.639 6.753 4.547 1.00 80.19 88 VAL A N 1
ATOM 654 C CA . VAL A 1 88 ? 7.430 7.081 5.283 1.00 80.19 88 VAL A CA 1
ATOM 655 C C . VAL A 1 88 ? 6.598 5.819 5.403 1.00 80.19 88 VAL A C 1
ATOM 657 O O . VAL A 1 88 ? 6.194 5.207 4.408 1.00 80.19 88 VAL A O 1
ATOM 660 N N . PHE A 1 89 ? 6.318 5.461 6.648 1.00 87.06 89 PHE A N 1
ATOM 661 C CA . PHE A 1 89 ? 5.531 4.297 7.003 1.00 87.06 89 PHE A CA 1
ATOM 662 C C . PHE A 1 89 ? 4.272 4.745 7.733 1.00 87.06 89 PHE A C 1
ATOM 664 O O . PHE A 1 89 ? 4.306 5.688 8.521 1.00 87.06 89 PHE A O 1
ATOM 671 N N . LEU A 1 90 ? 3.165 4.071 7.448 1.00 89.69 90 LEU A N 1
ATOM 672 C CA . LEU A 1 90 ? 1.930 4.196 8.203 1.00 89.69 90 LEU A CA 1
ATOM 673 C C . LEU A 1 90 ? 1.715 2.905 8.983 1.00 89.69 90 LEU A C 1
ATOM 675 O O . LEU A 1 90 ? 1.537 1.848 8.382 1.00 89.69 90 LEU A O 1
ATOM 679 N N . ASP A 1 91 ? 1.680 3.013 10.302 1.00 93.19 91 ASP A N 1
ATOM 680 C CA . ASP A 1 91 ? 1.269 1.932 11.189 1.00 93.19 91 ASP A CA 1
ATOM 681 C C . ASP A 1 91 ? -0.204 2.127 11.550 1.00 93.19 91 ASP A C 1
ATOM 683 O O . ASP A 1 91 ? -0.564 3.142 12.143 1.00 93.19 91 ASP A O 1
ATOM 687 N N . VAL A 1 92 ? -1.061 1.170 11.193 1.00 92.38 92 VAL A N 1
ATOM 688 C CA . VAL A 1 92 ? -2.478 1.153 11.581 1.00 92.38 92 VAL A CA 1
ATOM 689 C C . VAL A 1 92 ? -2.685 0.038 12.607 1.00 92.38 92 VAL A C 1
ATOM 691 O O . VAL A 1 92 ? -2.651 -1.148 12.255 1.00 92.38 92 VAL A O 1
ATOM 694 N N . PRO A 1 93 ? -2.883 0.386 13.888 1.00 93.56 93 PRO A N 1
ATOM 695 C CA . PRO A 1 93 ? -3.217 -0.584 14.920 1.00 93.56 93 PRO A CA 1
ATOM 696 C C . PRO A 1 93 ? -4.570 -1.246 14.641 1.00 93.56 93 PRO A C 1
ATOM 698 O O . PRO A 1 93 ? -5.514 -0.580 14.222 1.00 93.56 93 PRO A O 1
ATOM 701 N N . TRP A 1 94 ? -4.720 -2.533 14.968 1.00 92.31 94 TRP A N 1
ATOM 702 C CA . TRP A 1 94 ? -5.989 -3.253 14.756 1.00 92.31 94 TRP A CA 1
ATOM 703 C C . TRP A 1 94 ? -7.185 -2.631 15.489 1.00 92.31 94 TRP A C 1
ATOM 705 O O . TRP A 1 94 ? -8.317 -2.746 15.030 1.00 92.31 94 TRP A O 1
ATOM 715 N N . ARG A 1 95 ? -6.939 -1.937 16.606 1.00 90.06 95 ARG A N 1
ATOM 716 C CA . ARG A 1 95 ? -7.959 -1.206 17.377 1.00 90.06 95 ARG A CA 1
ATOM 717 C C . ARG A 1 95 ? -8.549 0.014 16.657 1.00 90.06 95 ARG A C 1
ATOM 719 O O . ARG A 1 95 ? -9.636 0.437 17.035 1.00 90.06 95 ARG A O 1
ATOM 726 N N . GLU A 1 96 ? -7.838 0.568 15.674 1.00 90.88 96 GLU A N 1
ATOM 727 C CA . GLU A 1 96 ? -8.297 1.712 14.869 1.00 90.88 96 GLU A CA 1
ATOM 728 C C . GLU A 1 96 ? -9.146 1.272 13.672 1.00 90.88 96 GLU A C 1
ATOM 730 O O . GLU A 1 96 ? -9.762 2.103 13.008 1.00 90.88 96 GLU A O 1
ATOM 735 N N . VAL A 1 97 ? -9.172 -0.034 13.384 1.00 91.44 97 VAL A N 1
ATOM 736 C CA . VAL A 1 97 ? -9.966 -0.614 12.304 1.00 91.44 97 VAL A CA 1
ATOM 737 C C . VAL A 1 97 ? 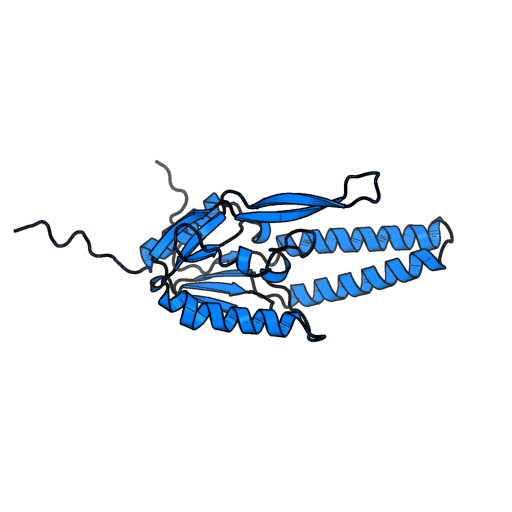-11.390 -0.841 12.802 1.00 91.44 97 VAL A C 1
ATOM 739 O O . VAL A 1 97 ? -11.632 -1.669 13.682 1.00 91.44 97 VAL A O 1
ATOM 742 N N . GLU A 1 98 ? -12.335 -0.124 12.207 1.00 91.31 98 GLU A N 1
ATOM 743 C CA . GLU A 1 98 ? -13.765 -0.199 12.527 1.00 91.31 98 GLU A CA 1
ATOM 744 C C . GLU A 1 98 ? -14.498 -1.260 11.701 1.00 91.31 98 GLU A C 1
ATOM 746 O O . GLU A 1 98 ? -15.550 -1.750 12.103 1.00 91.31 98 GLU A O 1
ATOM 751 N N . GLY A 1 99 ? -13.957 -1.625 10.539 1.00 90.38 99 GLY A N 1
ATOM 752 C CA . GLY A 1 99 ? -14.574 -2.598 9.645 1.00 90.38 99 GLY A CA 1
ATOM 753 C C . GLY A 1 99 ? -13.705 -2.931 8.441 1.00 90.38 99 GLY A C 1
ATOM 754 O O . GLY A 1 99 ? -12.755 -2.218 8.125 1.00 90.38 99 GLY A O 1
ATOM 755 N N . ILE A 1 100 ? -14.047 -4.014 7.740 1.00 91.06 100 ILE A N 1
ATOM 756 C CA . ILE A 1 100 ? -13.350 -4.452 6.524 1.00 91.06 100 ILE A CA 1
ATOM 757 C C . ILE A 1 100 ? -14.355 -4.578 5.380 1.00 91.06 100 ILE A C 1
ATOM 759 O O . ILE A 1 100 ? -15.292 -5.375 5.428 1.00 91.06 100 ILE A O 1
ATOM 763 N N . SER A 1 101 ? -14.141 -3.809 4.318 1.00 89.88 101 SER A N 1
ATOM 764 C CA . SER A 1 101 ? -15.016 -3.727 3.145 1.00 89.88 101 SER A CA 1
ATOM 765 C C . SER A 1 101 ? -14.267 -4.062 1.857 1.00 89.88 101 SER A C 1
ATOM 767 O O . SER A 1 101 ? -13.037 -4.104 1.826 1.00 89.88 101 SER A O 1
ATOM 769 N N . TRP A 1 102 ? -15.022 -4.352 0.800 1.00 88.25 102 TRP A N 1
ATOM 770 C CA . TRP A 1 102 ? -14.509 -4.379 -0.567 1.00 88.25 102 TRP A CA 1
ATOM 771 C C . TRP A 1 102 ? -14.813 -3.039 -1.221 1.00 88.25 102 TRP A C 1
ATOM 773 O O . TRP A 1 102 ? -15.942 -2.563 -1.122 1.00 88.25 102 TRP A O 1
ATOM 783 N N . LEU A 1 103 ? -13.817 -2.437 -1.865 1.00 85.12 103 LEU A N 1
ATOM 784 C CA . LEU A 1 103 ? -13.982 -1.186 -2.596 1.00 85.12 103 LEU A CA 1
ATOM 785 C C . LEU A 1 103 ? -13.506 -1.322 -4.038 1.00 85.12 103 LEU A C 1
ATOM 787 O O . LEU A 1 103 ? -12.457 -1.913 -4.305 1.00 85.12 103 LEU A O 1
ATOM 791 N N . ASP A 1 104 ? -14.247 -0.675 -4.933 1.00 84.50 104 ASP A N 1
ATOM 792 C CA . ASP A 1 104 ? -13.842 -0.442 -6.312 1.00 84.50 104 ASP A CA 1
ATOM 793 C C . ASP A 1 104 ? -13.290 0.980 -6.435 1.00 84.50 104 ASP A C 1
ATOM 795 O O . ASP A 1 104 ? -14.020 1.972 -6.468 1.00 84.50 104 ASP A O 1
ATOM 799 N N . ILE A 1 105 ? -11.968 1.098 -6.504 1.00 77.81 105 ILE A N 1
ATOM 800 C CA . ILE A 1 105 ? -11.291 2.393 -6.571 1.00 77.81 105 ILE A CA 1
ATOM 801 C C . ILE A 1 105 ? -11.173 2.789 -8.034 1.00 77.81 105 ILE A C 1
ATOM 803 O O . ILE A 1 105 ? -10.334 2.260 -8.764 1.00 77.81 105 ILE A O 1
ATOM 807 N N . THR A 1 106 ? -12.014 3.729 -8.459 1.00 73.44 106 THR A N 1
ATOM 808 C CA . THR A 1 106 ? -11.971 4.301 -9.808 1.00 73.44 106 THR A CA 1
ATOM 809 C C . THR A 1 106 ? -11.015 5.485 -9.851 1.00 73.44 106 THR A C 1
ATOM 811 O O . THR A 1 106 ? -11.107 6.395 -9.033 1.00 73.44 106 THR A O 1
ATOM 814 N N . PHE A 1 107 ? -10.137 5.517 -10.846 1.00 68.38 107 PHE A N 1
ATOM 815 C CA . PHE A 1 107 ? -9.223 6.628 -11.076 1.00 68.38 107 PHE A CA 1
ATOM 816 C C . PHE A 1 107 ? -9.187 7.012 -12.552 1.00 68.38 107 PHE A C 1
ATOM 818 O O . PHE A 1 107 ? -9.407 6.199 -13.456 1.00 68.38 107 PHE A O 1
ATOM 825 N N . GLU A 1 108 ? -8.923 8.290 -12.801 1.00 62.53 108 GLU A N 1
ATOM 826 C CA . GLU A 1 108 ? -8.737 8.784 -14.156 1.00 62.53 108 GLU A CA 1
ATOM 827 C C . GLU A 1 108 ? -7.379 8.347 -14.690 1.00 62.53 108 GLU A C 1
ATOM 829 O O . GLU A 1 108 ? -6.361 8.366 -13.997 1.00 62.53 108 GLU A O 1
ATOM 834 N N . VAL A 1 109 ? -7.379 7.928 -15.947 1.00 61.72 109 VAL A N 1
ATOM 835 C CA . VAL A 1 109 ? -6.194 7.512 -16.673 1.00 61.72 109 VAL A CA 1
ATOM 836 C C . VAL A 1 109 ? -6.181 8.183 -18.025 1.00 61.72 109 VAL A C 1
ATOM 838 O O . VAL A 1 109 ? -7.167 8.193 -18.760 1.00 61.72 109 VAL A O 1
ATOM 841 N N . VAL A 1 110 ? -5.023 8.680 -18.420 1.00 60.56 110 VAL A N 1
ATOM 842 C CA . VAL A 1 110 ? -4.789 8.950 -19.833 1.00 60.56 110 VAL A CA 1
ATOM 843 C C . VAL A 1 110 ? -4.584 7.598 -20.517 1.00 60.56 110 VAL A C 1
ATOM 845 O O . VAL A 1 110 ? -3.823 6.770 -20.036 1.00 60.56 110 VAL A O 1
ATOM 848 N N . LYS A 1 111 ? -5.269 7.302 -21.614 1.00 63.75 111 LYS A N 1
ATOM 849 C CA . LYS A 1 111 ? -5.017 6.103 -22.421 1.00 63.75 111 LYS A CA 1
ATOM 850 C C . LYS A 1 111 ? -4.385 6.543 -23.729 1.00 63.75 111 LYS A C 1
ATOM 852 O O . LYS A 1 111 ? -4.953 7.355 -24.461 1.00 63.75 111 LYS A O 1
ATOM 857 N N . ARG A 1 112 ? -3.209 5.991 -24.032 1.00 58.59 112 ARG A N 1
ATOM 858 C CA . ARG A 1 112 ? -2.624 6.089 -25.368 1.00 58.59 112 ARG A CA 1
ATOM 859 C C . ARG A 1 112 ? -3.213 4.973 -26.218 1.00 58.59 112 ARG A C 1
ATOM 861 O O . ARG A 1 112 ? -3.078 3.798 -25.882 1.00 58.59 112 ARG A O 1
ATOM 868 N N . ARG A 1 113 ? -3.873 5.332 -27.316 1.00 57.38 113 ARG A N 1
ATOM 869 C CA . ARG A 1 113 ? -4.364 4.345 -28.278 1.00 57.38 113 ARG A CA 1
ATOM 870 C C . ARG A 1 113 ? -3.186 3.867 -29.127 1.00 57.38 113 ARG A C 1
ATOM 872 O O . ARG A 1 113 ? -2.515 4.678 -29.766 1.00 57.38 113 ARG A O 1
ATOM 879 N N . TRP A 1 114 ? -2.930 2.559 -29.105 1.00 42.72 114 TRP A N 1
ATOM 880 C CA . TRP A 1 114 ? -1.893 1.921 -29.921 1.00 42.72 114 TRP A CA 1
ATOM 881 C C . TRP A 1 114 ? -2.032 2.343 -31.394 1.00 42.72 114 TRP A C 1
ATOM 883 O O . TRP A 1 114 ? -3.139 2.339 -31.930 1.00 42.72 114 TRP A O 1
ATOM 893 N N . GLY A 1 115 ? -0.926 2.763 -32.017 1.00 56.78 115 GLY A N 1
ATOM 894 C CA . GLY A 1 115 ? -0.898 3.241 -33.408 1.00 56.78 115 GLY A CA 1
ATOM 895 C C . GLY A 1 115 ? -1.236 4.724 -33.630 1.00 56.78 115 GLY A C 1
ATOM 896 O O . GLY A 1 115 ? -1.213 5.173 -34.769 1.00 56.78 115 GLY A O 1
ATOM 897 N N . THR A 1 116 ? -1.513 5.512 -32.582 1.00 55.59 116 THR A N 1
ATOM 898 C CA . THR A 1 116 ? -1.773 6.964 -32.707 1.00 55.59 116 THR A CA 1
ATOM 899 C C . THR A 1 116 ? -0.971 7.785 -31.687 1.00 55.59 116 THR A C 1
ATOM 901 O O . THR A 1 116 ? -0.587 7.278 -30.628 1.00 55.59 116 THR A O 1
ATOM 904 N N . SER A 1 117 ? -0.689 9.063 -31.985 1.00 56.69 117 SER A N 1
ATOM 905 C CA . SER A 1 117 ? 0.003 9.984 -31.057 1.00 56.69 117 SER A CA 1
ATOM 906 C C . SER A 1 117 ? -0.949 10.725 -30.106 1.00 56.69 117 SER A C 1
ATOM 908 O O . SER A 1 117 ? -0.544 11.686 -29.457 1.00 56.69 117 SER A O 1
ATOM 910 N N . TRP A 1 118 ? -2.224 10.325 -30.062 1.00 47.84 118 TRP A N 1
ATOM 911 C CA . TRP A 1 118 ? -3.281 11.059 -29.373 1.00 47.84 118 TRP A CA 1
ATOM 912 C C . TRP A 1 118 ? -3.591 10.398 -28.029 1.00 47.84 118 TRP A C 1
ATOM 914 O O . TRP A 1 118 ? -3.674 9.172 -27.908 1.00 47.84 118 TRP A O 1
ATOM 924 N N . TYR A 1 119 ? -3.762 11.238 -27.015 1.00 61.94 119 TYR A N 1
ATOM 925 C CA . TYR A 1 119 ? -4.026 10.851 -25.636 1.00 61.94 119 TYR A CA 1
ATOM 926 C C . TYR A 1 119 ? -5.506 11.090 -25.329 1.00 61.94 119 TYR A C 1
ATOM 928 O O . TYR A 1 119 ? -6.010 12.186 -25.568 1.00 61.94 119 TYR A O 1
ATOM 936 N N . ARG A 1 120 ? -6.220 10.078 -24.817 1.00 66.06 120 ARG A N 1
ATOM 937 C CA . ARG A 1 120 ? -7.628 10.219 -24.410 1.00 66.06 120 ARG A CA 1
ATOM 938 C C . ARG A 1 120 ? -7.770 10.018 -22.910 1.00 66.06 120 ARG A C 1
ATOM 940 O O . ARG A 1 120 ? -7.275 9.031 -22.377 1.00 66.06 120 ARG A O 1
ATOM 947 N N . TRP A 1 121 ? -8.501 10.908 -22.255 1.00 61.94 121 TRP A N 1
ATOM 948 C CA . TRP A 1 121 ? -8.937 10.715 -20.876 1.00 61.94 121 TRP A CA 1
ATOM 949 C C . TRP A 1 121 ? -9.914 9.539 -20.792 1.00 61.94 121 TRP A C 1
ATOM 951 O O . TRP A 1 121 ? -10.859 9.430 -21.576 1.00 61.94 121 TRP A O 1
ATOM 961 N N . GLY A 1 122 ? -9.662 8.626 -19.867 1.00 65.88 122 GLY A N 1
ATOM 962 C CA . GLY A 1 122 ? -10.495 7.473 -19.576 1.00 65.88 122 GLY A CA 1
ATOM 963 C C . GLY A 1 122 ? -10.513 7.192 -18.081 1.00 65.88 122 GLY A C 1
ATOM 964 O O . GLY A 1 122 ? -9.805 7.827 -17.308 1.00 65.88 122 GLY A O 1
ATOM 965 N N . LYS A 1 123 ? -11.325 6.220 -17.676 1.00 68.88 123 LYS A N 1
ATOM 966 C CA . LYS A 1 123 ? -11.340 5.711 -16.305 1.00 68.88 123 LYS A CA 1
ATOM 967 C C . LYS A 1 123 ? -10.742 4.309 -16.282 1.00 68.88 123 LYS A C 1
ATOM 969 O O . LYS A 1 123 ? -10.889 3.543 -17.246 1.00 68.88 123 LYS A O 1
ATOM 974 N N . ASP A 1 124 ? -10.032 4.008 -15.213 1.00 69.56 124 ASP A N 1
ATOM 975 C CA . ASP A 1 124 ? -9.601 2.667 -14.848 1.00 69.56 124 ASP A CA 1
ATOM 976 C C . ASP A 1 124 ? -9.970 2.416 -13.387 1.00 69.56 124 ASP A C 1
ATOM 978 O O . ASP A 1 124 ? -10.362 3.342 -12.674 1.00 69.56 124 ASP A O 1
ATOM 982 N N . GLN A 1 125 ? -9.931 1.160 -12.964 1.00 74.19 125 GLN A N 1
ATOM 983 C CA . GLN A 1 125 ? -10.403 0.780 -11.641 1.00 74.19 125 GLN A CA 1
ATOM 984 C C . GLN A 1 125 ? -9.579 -0.353 -11.040 1.00 74.19 125 GLN A C 1
ATOM 986 O O . GLN A 1 125 ? -9.297 -1.364 -11.692 1.00 74.19 125 GLN A O 1
ATOM 991 N N . TYR A 1 126 ? -9.242 -0.208 -9.762 1.00 73.94 126 TYR A N 1
ATOM 992 C CA . TYR A 1 126 ? -8.895 -1.348 -8.932 1.00 73.94 126 TYR A CA 1
ATOM 993 C C . TYR A 1 126 ? -10.196 -1.926 -8.400 1.00 73.94 126 TYR A C 1
ATOM 995 O O . TYR A 1 126 ? -10.851 -1.289 -7.584 1.00 73.94 126 TYR A O 1
ATOM 1003 N N . ARG A 1 127 ? -10.567 -3.105 -8.900 1.00 80.25 127 ARG A N 1
ATOM 1004 C CA . ARG A 1 127 ? -11.728 -3.837 -8.399 1.00 80.25 127 ARG A CA 1
ATOM 1005 C C . ARG A 1 127 ? -11.359 -4.703 -7.220 1.00 80.25 127 ARG A C 1
ATOM 1007 O O . ARG A 1 127 ? -10.218 -5.177 -7.170 1.00 80.25 127 ARG A O 1
ATOM 1014 N N . ASP A 1 128 ? -12.329 -4.920 -6.343 1.00 83.50 128 ASP A N 1
ATOM 1015 C CA . ASP A 1 128 ? -12.221 -5.865 -5.236 1.00 83.50 128 ASP A CA 1
ATOM 1016 C C . ASP A 1 128 ? -10.947 -5.582 -4.424 1.00 83.50 128 ASP A C 1
ATOM 1018 O O . ASP A 1 128 ? -10.034 -6.405 -4.284 1.00 83.50 128 ASP A O 1
ATOM 1022 N N . VAL A 1 129 ? -10.824 -4.339 -3.955 1.00 86.06 129 VAL A N 1
ATOM 1023 C CA . VAL A 1 129 ? -9.728 -3.920 -3.083 1.00 86.06 129 VAL A CA 1
ATOM 1024 C C . VAL A 1 129 ? -10.146 -4.103 -1.637 1.00 86.06 129 VAL A C 1
ATOM 1026 O O . VAL A 1 129 ? -11.177 -3.580 -1.214 1.00 86.06 129 VAL A O 1
ATOM 1029 N N . THR A 1 130 ? -9.335 -4.826 -0.864 1.00 90.12 130 THR A N 1
ATOM 1030 C CA . THR A 1 130 ? -9.532 -4.938 0.582 1.00 90.12 130 THR A CA 1
ATOM 1031 C C . THR A 1 130 ? -9.337 -3.561 1.202 1.00 90.12 130 THR A C 1
ATOM 1033 O O . THR A 1 130 ? -8.259 -2.977 1.085 1.00 90.12 130 THR A O 1
ATOM 1036 N N . ALA A 1 131 ? -10.369 -3.038 1.850 1.00 90.81 131 ALA A N 1
ATOM 1037 C CA . ALA A 1 131 ? -10.364 -1.713 2.445 1.00 90.81 131 ALA A CA 1
ATOM 1038 C C . ALA A 1 131 ? -10.677 -1.796 3.935 1.00 90.81 131 ALA A C 1
ATOM 1040 O O . ALA A 1 131 ? -11.707 -2.342 4.332 1.00 90.81 131 ALA A O 1
ATOM 1041 N N . LEU A 1 132 ? -9.794 -1.238 4.758 1.00 92.69 132 LEU A N 1
ATOM 1042 C CA . LEU A 1 132 ? -10.006 -1.129 6.195 1.00 92.69 132 LEU A CA 1
ATOM 1043 C C . LEU A 1 132 ? -10.667 0.209 6.486 1.00 92.69 132 LEU A C 1
ATOM 1045 O O . LEU A 1 132 ? -10.060 1.246 6.232 1.00 92.69 132 LEU A O 1
ATOM 1049 N N . GLN A 1 133 ? -11.892 0.190 7.000 1.00 93.19 133 GLN A N 1
ATOM 1050 C CA . GLN A 1 133 ? -12.517 1.383 7.556 1.00 93.19 133 GLN A CA 1
ATOM 1051 C C . GLN A 1 133 ? -11.750 1.769 8.821 1.00 93.19 133 GLN A C 1
ATOM 1053 O O . GLN A 1 133 ? -11.545 0.923 9.693 1.00 93.19 133 GLN A O 1
ATOM 1058 N N . VAL A 1 134 ? -11.323 3.024 8.908 1.00 92.00 134 VAL A N 1
ATOM 1059 C CA . VAL A 1 134 ? -10.595 3.563 10.062 1.00 92.00 134 VAL A CA 1
ATOM 1060 C C . VAL A 1 134 ? -11.370 4.707 10.695 1.00 92.00 134 VAL A C 1
ATOM 1062 O O . VAL A 1 134 ? -12.162 5.366 10.017 1.00 92.00 134 VAL A O 1
ATOM 1065 N N . SER A 1 135 ? -11.114 4.948 11.980 1.00 90.75 135 SER A N 1
ATOM 1066 C CA . SER A 1 135 ? -11.727 6.059 12.705 1.00 90.75 135 SER A CA 1
ATOM 1067 C C . SER A 1 135 ? -11.373 7.415 12.078 1.00 90.75 135 SER A C 1
ATOM 1069 O O . SER A 1 135 ? -10.273 7.620 11.550 1.00 90.75 135 SER A O 1
ATOM 1071 N N . GLU A 1 136 ? -12.308 8.365 12.138 1.00 88.50 136 GLU A N 1
ATOM 1072 C CA . GLU A 1 136 ? -12.092 9.726 11.628 1.00 88.50 136 GLU A CA 1
ATOM 1073 C C . GLU A 1 136 ? -10.938 10.422 12.367 1.00 88.50 136 GLU A C 1
ATOM 1075 O O . GLU A 1 136 ? -10.076 11.032 11.736 1.00 88.50 136 GLU A O 1
ATOM 1080 N N . ALA A 1 137 ? -10.845 10.217 13.685 1.00 89.75 137 ALA A N 1
ATOM 1081 C CA . ALA A 1 137 ? -9.742 10.722 14.499 1.00 89.75 137 ALA A CA 1
ATOM 1082 C C . ALA A 1 137 ? -8.381 10.201 14.009 1.00 89.75 137 ALA A C 1
ATOM 1084 O O . ALA A 1 137 ? -7.453 10.981 13.803 1.00 89.75 137 ALA A O 1
ATOM 1085 N N . PHE A 1 138 ? -8.261 8.896 13.740 1.00 90.69 138 PHE A N 1
ATOM 1086 C CA . PHE A 1 138 ? -7.017 8.325 13.226 1.00 90.69 138 PHE A CA 1
ATOM 1087 C C . PHE A 1 138 ? -6.659 8.870 11.835 1.00 90.69 138 PHE A C 1
ATOM 1089 O O . PHE A 1 138 ? -5.488 9.153 11.546 1.00 90.69 138 PHE A O 1
ATOM 1096 N N . MET A 1 139 ? -7.663 9.064 10.976 1.00 87.94 139 MET A N 1
ATOM 1097 C CA . MET A 1 139 ? -7.475 9.668 9.659 1.00 87.94 139 MET A CA 1
ATOM 1098 C C . MET A 1 139 ? -6.892 11.085 9.765 1.00 87.94 139 MET A C 1
ATOM 1100 O O . MET A 1 139 ? -5.914 11.400 9.081 1.00 87.94 139 MET A O 1
ATOM 1104 N N . ASP A 1 140 ? -7.448 11.925 10.630 1.00 89.06 140 ASP A N 1
ATOM 1105 C CA . ASP A 1 140 ? -7.065 13.334 10.726 1.00 89.06 140 ASP A CA 1
ATOM 1106 C C . ASP A 1 140 ? -5.774 13.557 11.521 1.00 89.06 140 ASP A C 1
ATOM 1108 O O . ASP A 1 140 ? -4.941 14.378 11.126 1.00 89.06 140 ASP A O 1
ATOM 1112 N N . GLU A 1 141 ? -5.561 12.808 12.602 1.00 91.44 141 GLU A N 1
ATOM 1113 C CA . GLU A 1 141 ? -4.394 12.973 13.476 1.00 91.44 141 GLU A CA 1
ATOM 1114 C C . GLU A 1 141 ? -3.148 12.258 12.949 1.00 91.44 141 GLU A C 1
ATOM 1116 O O . GLU A 1 141 ? -2.034 12.738 13.156 1.00 91.44 141 GLU A O 1
ATOM 1121 N N . THR A 1 142 ? -3.310 11.129 12.249 1.00 89.94 142 THR A N 1
ATOM 1122 C CA . THR A 1 142 ? -2.175 10.299 11.810 1.00 89.94 142 THR A CA 1
ATOM 1123 C C . THR A 1 142 ? -2.013 10.301 10.295 1.00 89.94 142 THR A C 1
ATOM 1125 O O . THR A 1 142 ? -0.942 10.638 9.780 1.00 89.94 142 THR A O 1
ATOM 1128 N N . ILE A 1 143 ? -3.067 9.963 9.549 1.00 86.38 143 ILE A N 1
ATOM 1129 C CA . ILE A 1 143 ? -2.951 9.770 8.097 1.00 86.38 143 ILE A CA 1
ATOM 1130 C C . ILE A 1 143 ? -2.780 11.114 7.369 1.00 86.38 143 ILE A C 1
ATOM 1132 O O . ILE A 1 143 ? -1.939 11.230 6.475 1.00 86.38 143 ILE A O 1
ATOM 1136 N N . MET A 1 144 ? -3.513 12.161 7.754 1.00 85.00 144 MET A N 1
ATOM 1137 C CA . MET A 1 144 ? -3.466 13.468 7.087 1.00 85.00 144 MET A CA 1
ATOM 1138 C C . MET A 1 144 ? -2.099 14.182 7.221 1.00 85.00 144 MET A C 1
ATOM 1140 O O . MET A 1 144 ? -1.614 14.752 6.233 1.00 85.00 144 MET A O 1
ATOM 1144 N N . PRO A 1 145 ? -1.411 14.168 8.382 1.00 86.31 145 PRO A N 1
ATOM 1145 C CA . PRO A 1 145 ? -0.035 14.659 8.478 1.00 86.31 145 PRO A CA 1
ATOM 1146 C C . PRO A 1 145 ? 0.957 13.844 7.642 1.00 86.31 145 PRO A C 1
ATOM 1148 O O . PRO A 1 145 ? 1.799 14.434 6.958 1.00 86.31 145 PRO A O 1
ATOM 1151 N N . LEU A 1 146 ? 0.832 12.511 7.629 1.00 82.50 146 LEU A N 1
ATOM 1152 C CA . LEU A 1 146 ? 1.666 11.636 6.797 1.00 82.50 146 LEU A CA 1
ATOM 1153 C C . LEU A 1 146 ? 1.459 11.915 5.306 1.00 82.50 146 LEU A C 1
ATOM 1155 O O . LEU A 1 146 ? 2.430 11.993 4.552 1.00 82.50 146 LEU A O 1
ATOM 1159 N N . TRP A 1 147 ? 0.218 12.161 4.882 1.00 77.19 147 TRP A N 1
ATOM 1160 C CA . TRP A 1 147 ? -0.088 12.547 3.507 1.00 77.19 147 TRP A CA 1
ATOM 1161 C C . TRP A 1 147 ? 0.673 13.815 3.104 1.00 77.19 147 TRP A C 1
ATOM 1163 O O . TRP A 1 147 ? 1.337 13.844 2.063 1.00 77.19 147 TRP A O 1
ATOM 1173 N N . ARG A 1 148 ? 0.675 14.845 3.958 1.00 76.50 148 ARG A N 1
ATOM 1174 C CA . ARG A 1 148 ? 1.447 16.074 3.717 1.00 76.50 148 ARG A CA 1
ATOM 1175 C C . ARG A 1 148 ? 2.953 15.813 3.639 1.00 76.50 148 ARG A C 1
ATOM 1177 O O . ARG A 1 148 ? 3.617 16.419 2.797 1.00 76.50 148 ARG A O 1
ATOM 1184 N N . ALA A 1 149 ? 3.489 14.910 4.461 1.00 75.69 149 ALA A N 1
ATOM 1185 C CA . ALA A 1 149 ? 4.906 14.542 4.435 1.00 75.69 149 ALA A CA 1
ATOM 1186 C C . ALA A 1 149 ? 5.305 13.870 3.109 1.00 75.69 149 ALA A C 1
ATOM 1188 O O . ALA A 1 149 ? 6.254 14.315 2.459 1.00 75.69 149 ALA A O 1
ATOM 1189 N N . VAL A 1 150 ? 4.537 12.874 2.656 1.00 72.88 150 VAL A N 1
ATOM 1190 C CA . VAL A 1 150 ? 4.772 12.195 1.370 1.00 72.88 150 VAL A CA 1
ATOM 1191 C C . VAL A 1 150 ? 4.618 13.172 0.202 1.00 72.88 150 VAL A C 1
ATOM 1193 O O . VAL A 1 150 ? 5.452 13.194 -0.702 1.00 72.88 150 VAL A O 1
ATOM 1196 N N . TYR A 1 151 ? 3.595 14.034 0.223 1.00 70.12 151 TYR A N 1
ATOM 1197 C CA . TYR A 1 151 ? 3.387 15.029 -0.833 1.00 70.12 151 TYR A CA 1
ATOM 1198 C C . TYR A 1 151 ? 4.553 16.026 -0.918 1.00 70.12 151 TYR A C 1
ATOM 1200 O O . TYR A 1 151 ? 5.068 16.288 -2.006 1.00 70.12 151 TYR A O 1
ATOM 1208 N N . ARG A 1 152 ? 5.038 16.525 0.225 1.00 67.50 152 ARG A N 1
ATOM 1209 C CA . ARG A 1 152 ? 6.183 17.445 0.292 1.00 67.50 152 ARG A CA 1
ATOM 1210 C C . ARG A 1 152 ? 7.484 16.792 -0.177 1.00 67.50 152 ARG A C 1
ATOM 1212 O O . ARG A 1 152 ? 8.256 17.440 -0.881 1.00 67.50 152 ARG A O 1
ATOM 1219 N N . ASN A 1 153 ? 7.711 15.523 0.159 1.00 61.91 153 ASN A N 1
ATOM 1220 C CA . ASN A 1 153 ? 8.849 14.763 -0.361 1.00 61.91 153 ASN A CA 1
ATOM 1221 C C . ASN A 1 153 ? 8.722 14.506 -1.866 1.00 61.91 153 ASN A C 1
ATOM 1223 O O . ASN A 1 153 ? 9.733 14.425 -2.558 1.00 61.91 153 ASN A O 1
ATOM 1227 N N . SER A 1 154 ? 7.493 14.451 -2.388 1.00 54.53 154 SER A N 1
ATOM 1228 C CA . SER A 1 154 ? 7.251 14.145 -3.793 1.00 54.53 154 SER A CA 1
ATOM 1229 C C . SER A 1 154 ? 7.491 15.286 -4.785 1.00 54.53 154 SER A C 1
ATOM 1231 O O . SER A 1 154 ? 7.637 15.024 -5.979 1.00 54.53 154 SER A O 1
ATOM 1233 N N . GLY A 1 155 ? 7.532 16.533 -4.304 1.00 45.38 155 GLY A N 1
ATOM 1234 C CA . GLY A 1 155 ? 7.685 17.741 -5.125 1.00 45.38 155 GLY A CA 1
ATOM 1235 C C . GLY A 1 155 ? 9.123 18.250 -5.289 1.00 45.38 155 GLY A C 1
ATOM 1236 O O . GLY A 1 155 ? 9.319 19.279 -5.928 1.00 45.38 155 GLY A O 1
ATOM 1237 N N . GLY A 1 156 ? 10.126 17.579 -4.710 1.00 44.25 156 GLY A N 1
ATOM 1238 C CA . GLY A 1 156 ? 11.530 18.009 -4.751 1.00 44.25 156 GLY A CA 1
ATOM 1239 C C . GLY A 1 156 ? 12.483 16.957 -5.321 1.00 44.25 156 GLY A C 1
ATOM 1240 O O . GLY A 1 156 ? 12.150 15.785 -5.430 1.00 44.25 156 GLY A O 1
ATOM 1241 N N . SER A 1 157 ? 13.720 17.365 -5.617 1.00 38.88 157 SER A N 1
ATOM 1242 C CA . SER A 1 157 ? 14.832 16.512 -6.084 1.00 38.88 157 SER A CA 1
ATOM 1243 C C . SER A 1 157 ? 15.361 15.506 -5.044 1.00 38.88 157 SER A C 1
ATOM 1245 O O . SER A 1 157 ? 16.423 14.908 -5.235 1.00 38.88 157 SER A O 1
ATOM 1247 N N . LYS A 1 158 ? 14.662 15.317 -3.917 1.00 45.03 158 LYS A N 1
ATOM 1248 C CA . LYS A 1 158 ? 15.070 14.365 -2.880 1.00 45.03 158 LYS A CA 1
ATOM 1249 C C . LYS A 1 158 ? 14.629 12.952 -3.251 1.00 45.03 158 LYS A C 1
ATOM 1251 O O . LYS A 1 158 ? 13.563 12.740 -3.813 1.00 45.03 158 LYS A O 1
ATOM 1256 N N . ARG A 1 159 ? 15.518 12.005 -2.936 1.00 52.19 159 ARG A N 1
ATOM 1257 C CA . ARG A 1 159 ? 15.436 10.568 -3.227 1.00 52.19 159 ARG A CA 1
ATOM 1258 C C . ARG A 1 159 ? 14.038 10.025 -2.924 1.00 52.19 159 ARG A C 1
ATOM 1260 O O . ARG A 1 159 ? 13.697 9.825 -1.765 1.00 52.19 159 ARG A O 1
ATOM 1267 N N . PHE A 1 160 ? 13.259 9.767 -3.969 1.00 54.34 160 PHE A N 1
ATOM 1268 C CA . PHE A 1 160 ? 12.079 8.923 -3.850 1.00 54.34 160 PHE A CA 1
ATOM 1269 C C . PHE A 1 160 ? 12.544 7.514 -3.484 1.00 54.34 160 PHE A C 1
ATOM 1271 O O . PHE A 1 160 ? 13.356 6.934 -4.208 1.00 54.34 160 PHE A O 1
ATOM 1278 N N . GLY A 1 161 ? 12.059 6.979 -2.367 1.00 58.09 161 GLY A N 1
ATOM 1279 C CA . GLY A 1 161 ? 12.169 5.554 -2.098 1.00 58.09 161 GLY A CA 1
ATOM 1280 C C . GLY A 1 161 ? 11.130 4.768 -2.905 1.00 58.09 161 GLY A C 1
ATOM 1281 O O . GLY A 1 161 ? 10.288 5.319 -3.624 1.00 58.09 161 GLY A O 1
ATOM 1282 N N . ILE A 1 162 ? 11.215 3.445 -2.818 1.00 65.94 162 ILE A N 1
ATOM 1283 C CA . ILE A 1 162 ? 10.290 2.525 -3.479 1.00 65.94 162 ILE A CA 1
ATOM 1284 C C . ILE A 1 162 ? 9.243 2.093 -2.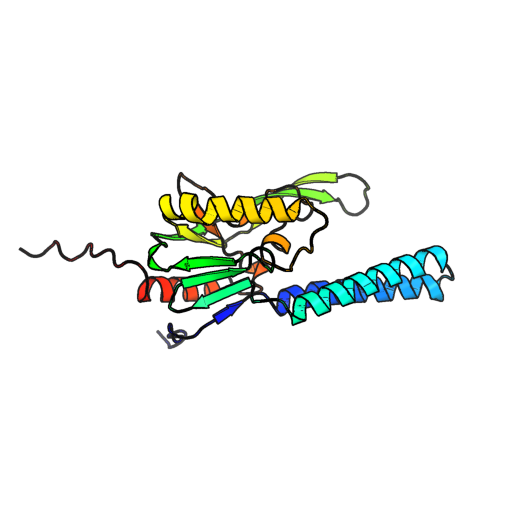436 1.00 65.94 162 ILE A C 1
ATOM 1286 O O . ILE A 1 162 ? 9.571 1.346 -1.517 1.00 65.94 162 ILE A O 1
ATOM 1290 N N . GLY A 1 163 ? 7.997 2.567 -2.568 1.00 69.94 163 GLY A N 1
ATOM 1291 C CA . GLY A 1 163 ? 6.874 2.247 -1.669 1.00 69.94 163 GLY A CA 1
ATOM 1292 C C . GLY A 1 163 ? 5.533 2.136 -2.407 1.00 69.94 163 GLY A C 1
ATOM 1293 O O . GLY A 1 163 ? 5.480 2.256 -3.631 1.00 69.94 163 GLY A O 1
ATOM 1294 N N . LEU A 1 164 ? 4.426 1.920 -1.689 1.00 73.94 164 LEU A N 1
ATOM 1295 C CA . LEU A 1 164 ? 3.079 1.773 -2.269 1.00 73.94 164 LEU A CA 1
ATOM 1296 C C . LEU A 1 164 ? 2.668 2.957 -3.145 1.00 73.94 164 LEU A C 1
ATOM 1298 O O . LEU A 1 164 ? 2.086 2.751 -4.211 1.00 73.94 164 LEU A O 1
ATOM 1302 N N . ALA A 1 165 ? 3.004 4.188 -2.762 1.00 71.25 165 ALA A N 1
ATOM 1303 C CA . ALA A 1 165 ? 2.713 5.378 -3.559 1.00 71.25 165 ALA A CA 1
ATOM 1304 C C . ALA A 1 165 ? 3.452 5.383 -4.912 1.00 71.25 165 ALA A C 1
ATOM 1306 O O . ALA A 1 165 ? 3.019 6.068 -5.837 1.00 71.25 165 ALA A O 1
ATOM 1307 N N . THR A 1 166 ? 4.533 4.603 -5.046 1.00 66.00 166 THR A N 1
ATOM 1308 C CA . THR A 1 166 ? 5.292 4.397 -6.291 1.00 66.00 166 THR A CA 1
ATOM 1309 C C . THR A 1 166 ? 4.625 3.387 -7.230 1.00 66.00 166 THR A C 1
ATOM 1311 O O . THR A 1 166 ? 4.980 3.319 -8.399 1.00 66.00 166 THR A O 1
ATOM 1314 N N . PHE A 1 167 ? 3.661 2.588 -6.768 1.00 62.25 167 PHE A N 1
ATOM 1315 C CA . PHE A 1 167 ? 3.015 1.563 -7.606 1.00 62.25 167 PHE A CA 1
ATOM 1316 C C . PHE A 1 167 ? 1.498 1.689 -7.675 1.00 62.25 167 PHE A C 1
ATOM 1318 O O . PHE A 1 167 ? 0.886 1.166 -8.600 1.00 62.25 167 PHE A O 1
ATOM 1325 N N . THR A 1 168 ? 0.891 2.450 -6.769 1.00 58.91 168 THR A N 1
ATOM 1326 C CA . THR A 1 168 ? -0.546 2.769 -6.781 1.00 58.91 168 THR A CA 1
ATOM 1327 C C . THR A 1 168 ? -0.842 3.965 -7.698 1.00 58.91 168 THR A C 1
ATOM 1329 O O . THR A 1 168 ? -1.730 4.785 -7.454 1.00 58.91 168 THR A O 1
ATOM 1332 N N . PHE A 1 169 ? -0.060 4.086 -8.772 1.00 57.56 169 PHE A N 1
ATOM 1333 C CA . PHE A 1 169 ? -0.232 5.098 -9.799 1.00 57.56 169 PHE A CA 1
ATOM 1334 C C . PHE A 1 169 ? -1.509 4.833 -10.601 1.00 57.56 169 PHE A C 1
ATOM 1336 O O . PHE A 1 169 ? -1.806 3.699 -10.976 1.00 57.56 169 PHE A O 1
ATOM 1343 N N . ALA A 1 170 ? -2.199 5.911 -10.973 1.00 46.19 170 ALA A N 1
ATOM 1344 C CA . ALA A 1 170 ? -2.821 5.940 -12.288 1.00 46.19 170 ALA A CA 1
ATOM 1345 C C . ALA A 1 170 ? -1.673 5.903 -13.317 1.00 46.19 170 ALA A C 1
ATOM 1347 O O . ALA A 1 170 ? -0.770 6.732 -13.179 1.00 46.19 170 ALA A O 1
ATOM 1348 N N . PRO A 1 171 ? -1.669 5.013 -14.331 1.00 43.38 171 PRO A N 1
ATOM 1349 C CA . PRO A 1 171 ? -0.594 4.837 -15.318 1.00 43.38 171 PRO A CA 1
ATOM 1350 C C . PRO A 1 171 ? -0.001 6.109 -15.950 1.00 43.38 171 PRO A C 1
ATOM 1352 O O . PRO A 1 171 ? 1.041 6.025 -16.585 1.00 43.38 171 PRO A O 1
ATOM 1355 N N . ASN A 1 172 ? -0.634 7.276 -15.783 1.00 46.91 172 ASN A N 1
ATOM 1356 C CA . ASN A 1 172 ? -0.194 8.567 -16.305 1.00 46.91 172 ASN A CA 1
ATOM 1357 C C . ASN A 1 172 ? -0.308 9.722 -15.289 1.00 46.91 172 ASN A C 1
ATOM 1359 O O . ASN A 1 172 ? -0.690 10.822 -15.673 1.00 46.91 172 ASN A O 1
ATOM 1363 N N . LEU A 1 173 ? -0.015 9.488 -14.000 1.00 51.38 173 LEU A N 1
ATOM 1364 C CA . LEU A 1 173 ? 0.159 10.538 -12.967 1.00 51.38 173 LEU A CA 1
ATOM 1365 C C . LEU A 1 173 ? -1.060 11.458 -12.727 1.00 51.38 173 LEU A C 1
ATOM 1367 O O . LEU A 1 173 ? -0.918 12.557 -12.201 1.00 51.38 173 LEU A O 1
ATOM 1371 N N . THR A 1 174 ? -2.257 11.014 -13.104 1.00 43.94 174 THR A N 1
ATOM 1372 C CA . THR A 1 174 ? -3.468 11.851 -13.204 1.00 43.94 174 THR A CA 1
ATOM 1373 C C . THR A 1 174 ? -4.385 11.800 -11.983 1.00 43.94 174 THR A C 1
ATOM 1375 O O . THR A 1 174 ? -5.293 12.614 -11.873 1.00 43.94 174 THR A O 1
ATOM 1378 N N . ALA A 1 175 ? -4.115 10.907 -11.028 1.00 48.34 175 ALA A N 1
ATOM 1379 C CA . ALA A 1 175 ? -4.821 10.825 -9.752 1.00 48.34 175 ALA A CA 1
ATOM 1380 C C . ALA A 1 175 ? -3.852 11.009 -8.573 1.00 48.34 175 ALA A C 1
ATOM 1382 O O . ALA A 1 175 ? -2.673 10.648 -8.658 1.00 48.34 175 ALA A O 1
ATOM 1383 N N . SER A 1 176 ? -4.362 11.558 -7.464 1.00 55.34 176 SER A N 1
ATOM 1384 C CA . SER A 1 176 ? -3.619 11.705 -6.206 1.00 55.34 176 SER A CA 1
ATOM 1385 C C . SER A 1 176 ? -3.067 10.348 -5.758 1.00 55.34 176 SER A C 1
ATOM 1387 O O . SER A 1 176 ? -3.835 9.431 -5.466 1.00 55.34 176 SER A O 1
ATOM 1389 N N . ARG A 1 177 ? -1.731 10.241 -5.667 1.00 65.00 177 ARG A N 1
ATOM 1390 C CA . ARG A 1 177 ? -0.993 9.012 -5.296 1.00 65.00 177 ARG A CA 1
ATOM 1391 C C . ARG A 1 177 ? -1.535 8.355 -4.027 1.00 65.00 177 ARG A C 1
ATOM 1393 O O . ARG A 1 177 ? -1.542 7.136 -3.915 1.00 65.00 177 ARG A O 1
ATOM 1400 N N . LEU A 1 178 ? -1.989 9.181 -3.088 1.00 68.06 178 LEU A N 1
ATOM 1401 C CA . LEU A 1 178 ? -2.481 8.759 -1.782 1.00 68.06 178 LEU A CA 1
ATOM 1402 C C . LEU A 1 178 ? -4.005 8.748 -1.694 1.00 68.06 178 LEU A C 1
ATOM 1404 O O . LEU A 1 178 ? -4.529 8.046 -0.844 1.00 68.06 178 LEU A O 1
ATOM 1408 N N . GLY A 1 179 ? -4.721 9.416 -2.603 1.00 69.19 179 GLY A N 1
ATOM 1409 C CA . GLY A 1 179 ? -6.183 9.301 -2.690 1.00 69.19 179 GLY A CA 1
ATOM 1410 C C . GLY A 1 179 ? -6.644 7.884 -3.050 1.00 69.19 179 GLY A C 1
ATOM 1411 O O . GLY A 1 179 ? -7.710 7.457 -2.626 1.00 69.19 179 GLY A O 1
ATOM 1412 N N . ASN A 1 180 ? -5.801 7.127 -3.757 1.00 74.50 180 ASN A N 1
ATOM 1413 C CA . ASN A 1 180 ? -6.043 5.713 -4.057 1.00 74.50 180 ASN A CA 1
ATOM 1414 C C . ASN A 1 180 ? -5.688 4.771 -2.893 1.00 74.50 180 ASN A C 1
ATOM 1416 O O . ASN A 1 180 ? -6.096 3.615 -2.904 1.00 74.50 180 ASN A O 1
ATOM 1420 N N . ILE A 1 181 ? -4.895 5.237 -1.923 1.00 80.06 181 ILE A N 1
ATOM 1421 C CA . ILE A 1 181 ? -4.515 4.468 -0.727 1.00 80.06 181 ILE A CA 1
ATOM 1422 C C . ILE A 1 181 ? -5.457 4.817 0.432 1.00 80.06 181 ILE A C 1
ATOM 1424 O O . ILE A 1 181 ? -5.778 3.948 1.233 1.00 80.06 181 ILE A O 1
ATOM 1428 N N . PHE A 1 182 ? -5.952 6.055 0.485 1.00 86.06 182 PHE A N 1
ATOM 1429 C CA . PHE A 1 182 ? -6.872 6.548 1.507 1.00 86.06 182 PHE A CA 1
ATOM 1430 C C . PHE A 1 182 ? -8.183 7.066 0.897 1.00 86.06 182 PHE A C 1
ATOM 1432 O O . PHE A 1 182 ? -8.432 8.278 0.913 1.00 86.06 182 PHE A O 1
ATOM 1439 N N . PRO A 1 183 ? -9.012 6.190 0.298 1.00 84.94 183 PRO A N 1
ATOM 1440 C CA . PRO A 1 183 ? -10.264 6.631 -0.287 1.00 84.94 183 PRO A CA 1
ATOM 1441 C C . PRO A 1 183 ? -11.266 7.042 0.799 1.00 84.94 183 PRO A C 1
ATOM 1443 O O . PRO A 1 183 ? -11.285 6.506 1.910 1.00 84.94 183 PRO A O 1
ATOM 1446 N N . ALA A 1 184 ? -12.126 7.993 0.444 1.00 84.19 184 ALA A N 1
ATOM 1447 C CA . ALA A 1 184 ? -13.310 8.338 1.213 1.00 84.19 184 ALA A CA 1
ATOM 1448 C C . ALA A 1 184 ? -14.546 7.967 0.390 1.00 84.19 184 ALA A C 1
ATOM 1450 O O . ALA A 1 184 ? -14.665 8.390 -0.760 1.00 84.19 184 ALA A O 1
ATOM 1451 N N . GLN A 1 185 ? -15.443 7.172 0.967 1.00 82.38 185 GLN A N 1
ATOM 1452 C CA . GLN A 1 185 ? -16.662 6.714 0.306 1.00 82.38 185 GLN A CA 1
ATOM 1453 C C . GLN A 1 185 ? -17.806 6.668 1.317 1.00 82.38 185 GLN A C 1
ATOM 1455 O O . GLN A 1 185 ? -17.618 6.209 2.440 1.00 82.38 185 GLN A O 1
ATOM 1460 N N . ASP A 1 186 ? -18.974 7.179 0.927 1.00 83.69 186 ASP A N 1
ATOM 1461 C CA . ASP A 1 186 ? -20.190 7.200 1.754 1.00 83.69 186 ASP A CA 1
ATOM 1462 C C . ASP A 1 186 ? -19.973 7.818 3.150 1.00 83.69 186 ASP A C 1
ATOM 1464 O O . ASP A 1 186 ? -20.470 7.330 4.161 1.00 83.69 186 ASP A O 1
ATOM 1468 N N . GLY A 1 187 ? -19.164 8.884 3.213 1.00 83.38 187 GLY A N 1
ATOM 1469 C CA . GLY A 1 187 ? -18.805 9.570 4.461 1.00 83.38 187 GLY A CA 1
ATOM 1470 C C . GLY A 1 187 ? -17.797 8.822 5.342 1.00 83.38 187 GLY A C 1
ATOM 1471 O O . GLY A 1 187 ? -17.382 9.352 6.367 1.00 83.38 187 GLY A O 1
ATOM 1472 N N . LYS A 1 188 ? -17.358 7.626 4.942 1.00 88.06 188 LYS A N 1
ATOM 1473 C CA . LYS A 1 188 ? -16.378 6.809 5.664 1.00 88.06 188 LYS A CA 1
ATOM 1474 C C . LYS A 1 188 ? -14.979 6.966 5.083 1.00 88.06 188 LYS A C 1
ATOM 1476 O O . LYS A 1 188 ? -14.806 7.268 3.899 1.00 88.06 188 LYS A O 1
ATOM 1481 N N . ARG A 1 189 ? -13.970 6.739 5.925 1.00 89.75 189 ARG A N 1
ATOM 1482 C CA . ARG A 1 189 ? -12.546 6.810 5.574 1.00 89.75 189 ARG A CA 1
ATOM 1483 C C . ARG A 1 189 ? -11.943 5.418 5.579 1.00 89.75 189 ARG A C 1
ATOM 1485 O O . ARG A 1 189 ? -12.209 4.627 6.483 1.00 89.75 189 ARG A O 1
ATOM 1492 N N . PHE A 1 190 ? -11.128 5.132 4.573 1.00 90.25 190 PHE A N 1
ATOM 1493 C CA . PHE A 1 190 ? -10.564 3.806 4.389 1.00 90.25 190 PHE A CA 1
ATOM 1494 C C . PHE A 1 190 ? -9.059 3.842 4.180 1.00 90.25 190 PHE A C 1
ATOM 1496 O O . PHE A 1 190 ? -8.510 4.811 3.667 1.00 90.25 190 PHE A O 1
ATOM 1503 N N . VAL A 1 191 ? -8.415 2.729 4.508 1.00 90.81 191 VAL A N 1
ATOM 1504 C CA . VAL A 1 191 ? -7.069 2.371 4.069 1.00 90.81 191 VAL A CA 1
ATOM 1505 C C . VAL A 1 191 ? -7.207 1.220 3.077 1.00 90.81 191 VAL A C 1
ATOM 1507 O O . VAL A 1 191 ? -7.627 0.121 3.435 1.00 90.81 191 VAL A O 1
ATOM 1510 N N . ALA A 1 192 ? -6.897 1.478 1.813 1.00 89.75 192 ALA A N 1
ATOM 1511 C CA . ALA A 1 192 ? -7.031 0.530 0.720 1.00 89.75 192 ALA A CA 1
ATOM 1512 C C . ALA A 1 192 ? -5.752 -0.290 0.514 1.00 89.75 192 ALA A C 1
ATOM 1514 O O . ALA A 1 192 ? -4.649 0.251 0.428 1.00 89.75 192 ALA A O 1
ATOM 1515 N N . LEU A 1 193 ? -5.915 -1.605 0.366 1.00 89.06 193 LEU A N 1
ATOM 1516 C CA . LEU A 1 193 ? -4.843 -2.570 0.140 1.00 89.06 193 LEU A CA 1
ATOM 1517 C C . LEU A 1 193 ? -4.967 -3.202 -1.260 1.00 89.06 193 LEU A C 1
ATOM 1519 O O . LEU A 1 193 ? -5.535 -4.289 -1.409 1.00 89.06 193 LEU A O 1
ATOM 1523 N N . PRO A 1 194 ? -4.457 -2.550 -2.321 1.00 82.88 194 PRO A N 1
ATOM 1524 C CA . PRO A 1 194 ? -4.574 -3.054 -3.687 1.00 82.88 194 PRO A CA 1
ATOM 1525 C C . PRO A 1 194 ? -3.756 -4.341 -3.883 1.00 82.88 194 PRO A C 1
ATOM 1527 O O . PRO A 1 194 ? -2.537 -4.315 -4.070 1.00 82.88 194 PRO A O 1
ATOM 1530 N N . HIS A 1 195 ? -4.440 -5.489 -3.905 1.00 81.25 195 HIS A N 1
ATOM 1531 C CA . HIS A 1 195 ? -3.834 -6.826 -3.979 1.00 81.25 195 HIS A CA 1
ATOM 1532 C C . HIS A 1 195 ? -2.902 -7.013 -5.196 1.00 81.25 195 HIS A C 1
ATOM 1534 O O . HIS A 1 195 ? -1.858 -7.660 -5.089 1.00 81.25 195 HIS A O 1
ATOM 1540 N N . LYS A 1 196 ? -3.214 -6.373 -6.336 1.00 78.50 196 LYS A N 1
ATOM 1541 C CA . LYS A 1 196 ? -2.365 -6.382 -7.545 1.00 78.50 196 LYS A CA 1
ATOM 1542 C C . LYS A 1 196 ? -1.003 -5.725 -7.318 1.00 78.50 196 LYS A C 1
ATOM 1544 O O . LYS A 1 196 ? 0.001 -6.233 -7.811 1.00 78.50 196 LYS A O 1
ATOM 1549 N N . VAL A 1 197 ? -0.966 -4.621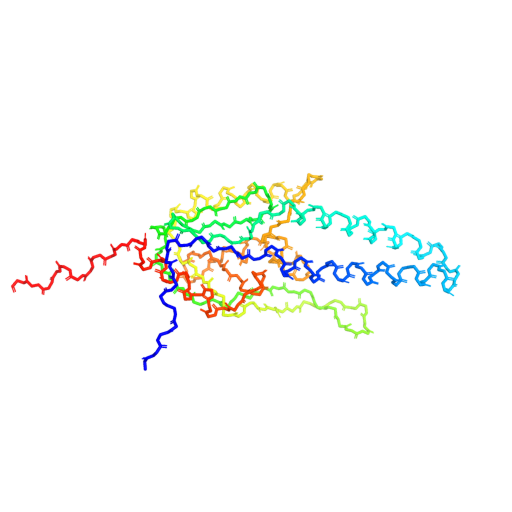 -6.572 1.00 74.94 197 VAL A N 1
ATOM 1550 C CA . VAL A 1 197 ? 0.274 -3.902 -6.233 1.00 74.94 197 VAL A CA 1
ATOM 1551 C C . VAL A 1 197 ? 1.090 -4.700 -5.216 1.00 74.94 197 VAL A C 1
ATOM 1553 O O . VAL A 1 197 ? 2.311 -4.806 -5.329 1.00 74.94 197 VAL A O 1
ATOM 1556 N N . LEU A 1 198 ? 0.396 -5.337 -4.272 1.00 79.44 198 LEU A N 1
ATOM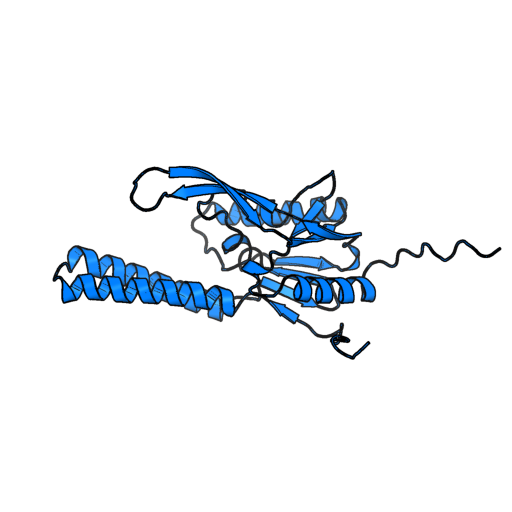 1557 C CA . LEU A 1 198 ? 0.976 -6.224 -3.265 1.00 79.44 198 LEU A CA 1
ATOM 1558 C C . LEU A 1 198 ? 1.412 -7.590 -3.831 1.00 79.44 198 LEU A C 1
ATOM 1560 O O . LEU A 1 198 ? 2.032 -8.378 -3.117 1.00 79.44 198 LEU A O 1
ATOM 1564 N N . SER A 1 199 ? 1.140 -7.858 -5.116 1.00 80.56 199 SER A N 1
ATOM 1565 C CA . SER A 1 199 ? 1.441 -9.119 -5.806 1.00 80.56 199 SER A CA 1
ATOM 1566 C C . SER A 1 199 ? 0.899 -10.361 -5.082 1.00 80.56 199 SER A C 1
ATOM 1568 O O . SER A 1 199 ? 1.568 -11.397 -5.010 1.00 80.56 199 SER A O 1
ATOM 1570 N N . THR A 1 200 ? -0.324 -10.259 -4.561 1.00 82.94 200 THR A N 1
ATOM 1571 C CA . THR A 1 200 ? -1.026 -11.331 -3.843 1.00 82.94 200 THR A CA 1
ATOM 1572 C C . THR A 1 200 ? -2.456 -11.513 -4.365 1.00 82.94 200 THR A C 1
ATOM 1574 O O . THR A 1 200 ? -2.957 -10.685 -5.131 1.00 82.94 200 THR A O 1
ATOM 1577 N N . ASN A 1 201 ? -3.108 -12.609 -3.976 1.00 87.44 201 ASN A N 1
ATOM 1578 C CA . ASN A 1 201 ? -4.529 -12.832 -4.240 1.00 87.44 201 ASN A CA 1
ATOM 1579 C C . ASN A 1 201 ? -5.373 -11.967 -3.279 1.00 87.44 201 ASN A C 1
ATOM 1581 O O . ASN A 1 201 ? -5.068 -11.894 -2.089 1.00 87.44 201 ASN A O 1
ATOM 1585 N N . GLY A 1 202 ? -6.415 -11.308 -3.798 1.00 84.75 202 GLY A N 1
ATOM 1586 C CA . GLY A 1 202 ? -7.315 -10.463 -3.009 1.00 84.75 202 GLY A CA 1
ATOM 1587 C C . GLY A 1 202 ? -8.043 -11.216 -1.895 1.00 84.75 202 GLY A C 1
ATOM 1588 O O . GLY A 1 202 ? -8.054 -10.743 -0.762 1.00 84.75 202 GLY A O 1
ATOM 1589 N N . GLU A 1 203 ? -8.588 -12.401 -2.175 1.00 87.38 203 GLU A N 1
ATOM 1590 C CA . GLU A 1 203 ? -9.303 -13.218 -1.182 1.00 87.38 203 GLU A CA 1
ATOM 1591 C C . GLU A 1 203 ? -8.368 -13.670 -0.061 1.00 87.38 203 GLU A C 1
ATOM 1593 O O . GLU A 1 203 ? -8.697 -13.541 1.116 1.00 87.38 203 GLU A O 1
ATOM 1598 N N . GLN A 1 204 ? -7.161 -14.118 -0.422 1.00 88.75 204 GLN A N 1
ATOM 1599 C CA . GLN A 1 204 ? -6.140 -14.500 0.552 1.00 88.75 204 GLN A CA 1
ATOM 1600 C C . GLN A 1 204 ? -5.743 -13.309 1.430 1.00 88.75 204 GLN A C 1
ATOM 1602 O O . GLN A 1 204 ? -5.686 -13.431 2.650 1.00 88.75 204 GLN A O 1
ATOM 1607 N N . LEU A 1 205 ? -5.485 -12.147 0.823 1.00 89.19 205 LEU A N 1
ATOM 1608 C CA . LEU A 1 205 ? -5.142 -10.937 1.563 1.00 89.19 205 LEU A CA 1
ATOM 1609 C C . LEU A 1 205 ? -6.260 -10.541 2.529 1.00 89.19 205 LEU A C 1
ATOM 1611 O O . LEU A 1 205 ? -5.982 -10.204 3.676 1.00 89.19 205 LEU A O 1
ATOM 1615 N N . ARG A 1 206 ? -7.516 -10.590 2.079 1.00 89.56 206 ARG A N 1
ATOM 1616 C CA . ARG A 1 206 ? -8.670 -10.283 2.921 1.00 89.56 206 ARG A CA 1
ATOM 1617 C C . ARG A 1 206 ? -8.779 -11.249 4.093 1.00 89.56 206 ARG A C 1
ATOM 1619 O O . ARG A 1 206 ? -8.868 -10.772 5.217 1.00 89.56 206 ARG A O 1
ATOM 1626 N N . ALA A 1 207 ? -8.711 -12.556 3.850 1.00 89.50 207 ALA A N 1
ATOM 1627 C CA . ALA A 1 207 ? -8.814 -13.564 4.903 1.00 89.50 207 ALA A CA 1
ATOM 1628 C C . ALA A 1 207 ? -7.753 -13.356 5.999 1.00 89.50 207 ALA A C 1
ATOM 1630 O O . ALA A 1 207 ? -8.056 -13.415 7.188 1.00 89.50 207 ALA A O 1
ATOM 1631 N N . GLU A 1 208 ? -6.518 -13.028 5.612 1.00 91.25 208 GLU A N 1
ATOM 1632 C CA . GLU A 1 208 ? -5.417 -12.764 6.549 1.00 91.25 208 GLU A CA 1
ATOM 1633 C C . GLU A 1 208 ? -5.609 -11.488 7.378 1.00 91.25 208 GLU A C 1
ATOM 1635 O O . GLU A 1 208 ? -5.185 -11.424 8.538 1.00 91.25 208 GLU A O 1
ATOM 1640 N N . VAL A 1 209 ? -6.218 -10.462 6.777 1.00 91.56 209 VAL A N 1
ATOM 1641 C CA . VAL A 1 209 ? -6.545 -9.195 7.442 1.00 91.56 209 VAL A CA 1
ATOM 1642 C C . VAL A 1 209 ? -7.740 -9.383 8.378 1.00 91.56 209 VAL A C 1
ATOM 1644 O O . VAL A 1 209 ? -7.673 -8.962 9.529 1.00 91.56 209 VAL A O 1
ATOM 1647 N N . GLU A 1 210 ? -8.796 -10.062 7.929 1.00 91.44 210 GLU A N 1
ATOM 1648 C CA . GLU A 1 210 ? -9.981 -10.376 8.733 1.00 91.44 210 GLU A CA 1
ATOM 1649 C C . GLU A 1 210 ? -9.632 -11.243 9.939 1.00 91.44 210 GLU A C 1
ATOM 1651 O O . GLU A 1 210 ? -10.019 -10.906 11.054 1.00 91.44 210 GLU A O 1
ATOM 1656 N N . ALA A 1 211 ? -8.840 -12.302 9.757 1.00 90.62 211 ALA A N 1
ATOM 1657 C CA . ALA A 1 211 ? -8.424 -13.169 10.857 1.00 90.62 211 ALA A CA 1
ATOM 1658 C C . ALA A 1 211 ? -7.681 -12.393 11.960 1.00 90.62 211 ALA A C 1
ATOM 1660 O O . ALA A 1 211 ? -7.923 -12.607 13.148 1.00 90.62 211 ALA A O 1
ATOM 1661 N N . ARG A 1 212 ? -6.803 -11.454 11.583 1.00 91.69 212 ARG A N 1
ATOM 1662 C CA . ARG A 1 212 ? -6.059 -10.614 12.538 1.00 91.69 212 ARG A CA 1
ATOM 1663 C C . ARG A 1 212 ? -6.922 -9.541 13.174 1.00 91.69 212 ARG A C 1
ATOM 1665 O O . ARG A 1 212 ? -6.797 -9.311 14.373 1.00 91.69 212 ARG A O 1
ATOM 1672 N N . TRP A 1 213 ? -7.809 -8.916 12.410 1.00 91.06 213 TRP A N 1
ATOM 1673 C CA . TRP A 1 213 ? -8.757 -7.955 12.957 1.00 91.06 213 TRP A CA 1
ATOM 1674 C C . TRP A 1 213 ? -9.722 -8.615 13.947 1.00 91.06 213 TRP A C 1
ATOM 1676 O O . TRP A 1 213 ? -9.944 -8.072 15.021 1.00 91.06 213 TRP A O 1
ATOM 1686 N N . LEU A 1 214 ? -10.207 -9.826 13.672 1.00 89.81 214 LEU A N 1
ATOM 1687 C CA . LEU A 1 214 ? -11.029 -10.583 14.621 1.00 89.81 214 LEU A CA 1
ATOM 1688 C C . LEU A 1 214 ? -10.251 -10.981 15.885 1.00 89.81 214 LEU A C 1
ATOM 1690 O O . LEU A 1 214 ? -10.815 -10.999 16.978 1.00 89.81 214 LEU A O 1
ATOM 1694 N N . ALA A 1 215 ? -8.957 -11.286 15.759 1.00 89.12 215 ALA A N 1
ATOM 1695 C CA . ALA A 1 215 ? -8.126 -11.691 16.892 1.00 89.12 215 ALA A CA 1
ATOM 1696 C C . ALA A 1 215 ? -7.639 -10.520 17.767 1.00 89.12 215 ALA A C 1
ATOM 1698 O O . ALA A 1 215 ? -7.508 -10.684 18.980 1.00 89.12 215 ALA A O 1
ATOM 1699 N N . PHE A 1 216 ? -7.339 -9.364 17.167 1.00 90.50 216 PHE A N 1
ATOM 1700 C CA . PHE A 1 216 ? -6.638 -8.247 17.822 1.00 90.50 216 PHE A CA 1
ATOM 1701 C C . PHE A 1 216 ? -7.362 -6.899 17.724 1.00 90.50 216 PHE A C 1
ATOM 1703 O O . PHE A 1 216 ? -6.902 -5.908 18.297 1.00 90.50 216 PHE A O 1
ATOM 1710 N N . GLY A 1 217 ? -8.454 -6.831 16.969 1.00 83.88 217 GLY A N 1
ATOM 1711 C CA . GLY A 1 217 ? -9.266 -5.635 16.809 1.00 83.88 217 GLY A CA 1
ATOM 1712 C C . GLY A 1 217 ? -10.043 -5.285 18.069 1.00 83.88 217 GLY A C 1
ATOM 1713 O O . GLY A 1 217 ? -10.044 -5.995 19.078 1.00 83.88 217 GLY A O 1
ATOM 1714 N N . LYS A 1 218 ? -10.716 -4.139 18.014 1.00 77.06 218 LYS A N 1
ATOM 1715 C CA . LYS A 1 218 ? -11.559 -3.683 19.114 1.00 77.06 218 LYS A CA 1
ATOM 1716 C C . LYS A 1 218 ? -12.752 -4.636 19.233 1.00 77.06 218 LYS A C 1
ATOM 1718 O O . LYS A 1 218 ? -13.550 -4.735 18.306 1.00 77.06 218 LYS A O 1
ATOM 1723 N N . ARG A 1 219 ? -12.887 -5.336 20.364 1.00 62.06 219 ARG A N 1
ATOM 1724 C CA . ARG A 1 219 ? -14.117 -6.078 20.664 1.00 62.06 219 ARG A CA 1
ATOM 1725 C C . ARG A 1 219 ? -15.240 -5.069 20.851 1.00 62.06 219 ARG A C 1
ATOM 1727 O O . ARG A 1 219 ? -15.257 -4.321 21.826 1.00 62.06 219 ARG A O 1
ATOM 1734 N N . THR A 1 220 ? -16.166 -5.023 19.907 1.00 53.78 220 THR A N 1
ATOM 1735 C CA . THR A 1 220 ? -17.493 -4.479 20.163 1.00 53.78 220 THR A CA 1
ATOM 1736 C C . THR A 1 220 ? -18.246 -5.545 20.945 1.00 53.78 220 THR A C 1
ATOM 1738 O O . THR A 1 220 ? -18.850 -6.439 20.358 1.00 53.78 220 THR A O 1
ATOM 1741 N N . ASP A 1 221 ? -18.163 -5.496 22.273 1.00 46.25 221 ASP A N 1
ATOM 1742 C CA . ASP A 1 221 ? -19.051 -6.268 23.141 1.00 46.25 221 ASP A CA 1
ATOM 1743 C C . ASP A 1 221 ? -20.478 -5.727 22.944 1.00 46.25 221 ASP A C 1
ATOM 1745 O O . ASP A 1 221 ? -20.934 -4.836 23.653 1.00 46.25 221 ASP A O 1
ATOM 1749 N N . THR A 1 222 ? -21.173 -6.199 21.910 1.00 44.94 222 THR A N 1
ATOM 1750 C CA . THR A 1 222 ? -22.592 -5.890 21.655 1.00 44.94 222 THR A CA 1
ATOM 1751 C C . THR A 1 222 ? -23.488 -7.106 21.908 1.00 44.94 222 THR A C 1
ATOM 1753 O O . THR A 1 222 ? -24.638 -7.100 21.505 1.00 44.94 222 THR A O 1
ATOM 1756 N N . ASP A 1 223 ? -22.995 -8.108 22.648 1.00 41.66 223 ASP A N 1
ATOM 1757 C CA . ASP A 1 223 ? -23.776 -9.292 23.053 1.00 41.66 223 ASP A CA 1
ATOM 1758 C C . ASP A 1 223 ? -23.883 -9.492 24.581 1.00 41.66 223 ASP A C 1
ATOM 1760 O O . ASP A 1 223 ? -24.454 -10.475 25.044 1.00 41.66 223 ASP A O 1
ATOM 1764 N N . ALA A 1 224 ? -23.423 -8.546 25.408 1.00 38.88 224 ALA A N 1
ATOM 1765 C CA . ALA A 1 224 ? -23.547 -8.629 26.874 1.00 38.88 224 ALA A CA 1
ATOM 1766 C C . ALA A 1 224 ? -24.733 -7.816 27.444 1.00 38.88 224 ALA A C 1
ATOM 1768 O O . ALA A 1 224 ? -24.652 -7.275 28.545 1.00 38.88 224 ALA A O 1
ATOM 1769 N N . GLY A 1 225 ? -25.829 -7.695 26.686 1.00 38.38 225 GLY A N 1
ATOM 1770 C CA . GLY A 1 225 ? -27.011 -6.903 27.058 1.00 38.38 225 GLY A CA 1
ATOM 1771 C C . GLY A 1 225 ? -28.357 -7.625 26.948 1.00 38.38 225 GLY A C 1
ATOM 1772 O O . GLY A 1 225 ? -29.390 -6.982 27.112 1.00 38.38 225 GLY A O 1
ATOM 1773 N N . ALA A 1 226 ? -28.374 -8.933 26.678 1.00 41.91 226 ALA A N 1
ATOM 1774 C CA . ALA A 1 226 ? -29.604 -9.708 26.504 1.00 41.91 226 ALA A CA 1
ATOM 1775 C C . ALA A 1 226 ? -29.640 -10.947 27.410 1.00 41.91 226 ALA A C 1
ATOM 1777 O O . ALA A 1 226 ? -29.785 -12.069 26.941 1.00 41.91 226 ALA A O 1
ATOM 1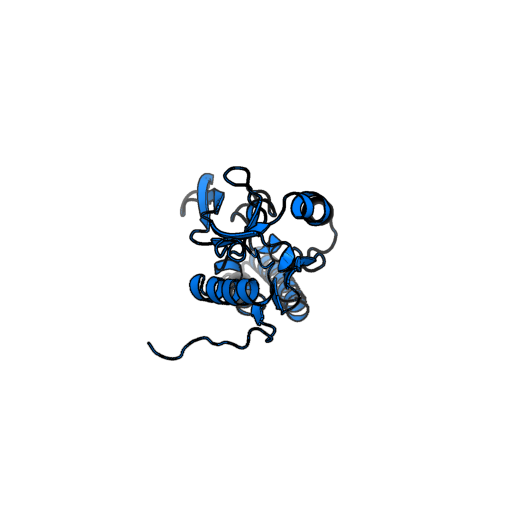778 N N . SER A 1 227 ? -29.496 -10.762 28.722 1.00 41.84 227 SER A N 1
ATOM 1779 C CA . SER A 1 227 ? -29.988 -11.729 29.717 1.00 41.84 227 SER A CA 1
ATOM 1780 C C . SER A 1 227 ? -30.242 -11.003 31.041 1.00 41.84 227 SER A C 1
ATOM 1782 O O . SER A 1 227 ? -29.335 -10.833 31.855 1.00 41.84 227 SER A O 1
ATOM 1784 N N . ARG A 1 228 ? -31.470 -10.520 31.225 1.00 38.44 228 ARG A N 1
ATOM 1785 C CA . ARG A 1 228 ? -32.082 -10.388 32.551 1.00 38.44 228 ARG A CA 1
ATOM 1786 C C . ARG A 1 228 ? -33.082 -11.516 32.703 1.00 38.44 228 ARG A C 1
ATOM 1788 O O . ARG A 1 228 ? -33.744 -11.810 31.683 1.00 38.44 228 ARG A O 1
#

Sequence (228 aa):
MSSVQAQDVKQIIAYGSGKTALKYIAFSALVLVVGLIVAFGTKNWLLGLPVAALAAVVLVWQTNGWLTAEPFLLLSPAGLRLNLDGYVFLDVPWREVEGISWLDITFEVVKRRWGTSWYRWGKDQYRDVTALQVSEAFMDETIMPLWRAVYRNSGGSKRFGIGLATFTFAPNLTASRLGNIFPAQDGKRFVALPHKVLSTNGEQLRAEVEARWLAFGKRTDTDAGASR

Secondary structure (DSSP, 8-state):
--------TTS-EEESHHHHHHHHHHHHHHHHHHHHHHHHHS--HHHHHHHHHHHHHHHHHHHHHHHTPPPSEEEETTEEEEESSSS-EEEEEGGGEEEEEEEEEEEEEEEEPTT-S-EEEEEEEEEEEEEEEE-HHHIIIIIHHHHHHHHHHHTSSS----SGGGTS--TTS-S-TTTTTS-EETTEEEEEE-TTTTTS-HHHHHHHHHHHHHHHS-----SSSS--